Protein AF-A0A7Y5PA36-F1 (afdb_monomer_lite)

Structure (mmCIF, N/CA/C/O backbone):
data_AF-A0A7Y5PA36-F1
#
_entry.id   AF-A0A7Y5PA36-F1
#
loop_
_atom_site.group_PDB
_atom_site.id
_atom_site.type_symbol
_atom_site.label_atom_id
_atom_site.label_alt_id
_atom_site.label_comp_id
_atom_site.label_asym_id
_atom_site.label_entity_id
_atom_site.label_seq_id
_atom_site.pdbx_PDB_ins_code
_atom_site.Cartn_x
_atom_site.Cartn_y
_atom_site.Cartn_z
_atom_site.occupancy
_atom_site.B_iso_or_equiv
_atom_site.auth_seq_id
_atom_site.auth_comp_id
_atom_site.auth_asym_id
_atom_site.auth_atom_id
_atom_site.pdbx_PDB_model_num
ATOM 1 N N . MET A 1 1 ? 0.486 20.661 -4.730 1.00 64.94 1 MET A N 1
ATOM 2 C CA . MET A 1 1 ? 0.580 19.243 -4.346 1.00 64.94 1 MET A CA 1
ATOM 3 C C . MET A 1 1 ? -0.580 18.972 -3.427 1.00 64.94 1 MET A C 1
ATOM 5 O O . MET A 1 1 ? -0.864 19.797 -2.560 1.00 64.94 1 MET A O 1
ATOM 9 N N . THR A 1 2 ? -1.258 17.875 -3.675 1.00 71.81 2 THR A N 1
ATOM 10 C CA . THR A 1 2 ? -2.406 17.419 -2.902 1.00 71.81 2 THR A CA 1
ATOM 11 C C . THR A 1 2 ? -2.158 15.958 -2.605 1.00 71.81 2 THR A C 1
ATOM 13 O O . THR A 1 2 ? -1.814 15.249 -3.534 1.00 71.81 2 THR A O 1
ATOM 16 N N . ASP A 1 3 ? -2.351 15.501 -1.379 1.00 79.25 3 ASP A N 1
ATOM 17 C CA . ASP A 1 3 ? -2.168 14.090 -1.030 1.00 79.25 3 ASP A CA 1
ATOM 18 C C . ASP A 1 3 ? -3.532 13.502 -0.668 1.00 79.25 3 ASP A C 1
ATOM 20 O O . ASP A 1 3 ? -4.301 14.113 0.079 1.00 79.25 3 ASP A O 1
ATOM 24 N N . ARG A 1 4 ? -3.875 12.332 -1.203 1.00 85.31 4 ARG A N 1
ATOM 25 C CA . ARG A 1 4 ? -5.078 11.595 -0.816 1.00 85.31 4 ARG A CA 1
ATOM 26 C C . ARG A 1 4 ? -4.693 10.503 0.168 1.00 85.31 4 ARG A C 1
ATOM 28 O O . ARG A 1 4 ? -3.741 9.764 -0.024 1.00 85.31 4 ARG A O 1
ATOM 35 N N . VAL A 1 5 ? -5.473 10.355 1.228 1.00 89.12 5 VAL A N 1
ATOM 36 C CA . VAL A 1 5 ? -5.304 9.232 2.154 1.00 89.12 5 VAL A CA 1
ATOM 37 C C . VAL A 1 5 ? -6.359 8.196 1.813 1.00 89.12 5 VAL A C 1
ATOM 39 O O . VAL A 1 5 ? -7.543 8.510 1.848 1.00 89.12 5 VAL A O 1
ATOM 42 N N . ARG A 1 6 ? -5.963 6.963 1.504 1.00 92.44 6 ARG A N 1
ATOM 43 C CA . ARG A 1 6 ? -6.883 5.847 1.236 1.00 92.44 6 ARG A CA 1
ATOM 44 C C . ARG A 1 6 ? -6.657 4.750 2.271 1.00 92.44 6 ARG A C 1
ATOM 46 O O . ARG A 1 6 ? -5.520 4.501 2.671 1.00 92.44 6 ARG A O 1
ATOM 53 N N . TRP A 1 7 ? -7.708 4.075 2.732 1.00 95.31 7 TRP A N 1
ATOM 54 C CA . TRP A 1 7 ? -7.537 2.936 3.645 1.00 95.31 7 TRP A CA 1
ATOM 55 C C . TRP A 1 7 ? -8.498 1.780 3.389 1.00 95.31 7 TRP A C 1
ATOM 57 O O . TRP A 1 7 ? -9.544 1.929 2.767 1.00 95.31 7 TRP A O 1
ATOM 67 N N . MET A 1 8 ? -8.145 0.614 3.921 1.00 95.50 8 MET A N 1
ATOM 68 C CA . MET A 1 8 ? -8.980 -0.580 3.967 1.00 95.50 8 MET A CA 1
ATOM 69 C C . MET A 1 8 ? -8.923 -1.203 5.358 1.00 95.50 8 MET A C 1
ATOM 71 O O . MET A 1 8 ? -7.868 -1.239 5.995 1.00 95.50 8 MET A O 1
ATOM 75 N N . LEU A 1 9 ? -10.047 -1.757 5.802 1.00 95.56 9 LEU A N 1
ATOM 76 C CA . LEU A 1 9 ? -10.120 -2.590 6.998 1.00 95.56 9 LEU A CA 1
ATOM 77 C C . LEU A 1 9 ? -10.292 -4.055 6.602 1.00 95.56 9 LEU A C 1
ATOM 79 O O . LEU A 1 9 ? -10.983 -4.368 5.631 1.00 95.56 9 LEU A O 1
ATOM 83 N N . ALA A 1 10 ? -9.697 -4.952 7.387 1.00 95.12 10 ALA A N 1
ATOM 84 C CA . ALA A 1 10 ? -10.011 -6.371 7.287 1.00 95.12 10 ALA A CA 1
ATOM 85 C C . ALA A 1 10 ? -11.511 -6.611 7.525 1.00 95.12 10 ALA A C 1
ATOM 87 O O . ALA A 1 10 ? -12.133 -5.839 8.255 1.00 95.12 10 ALA A O 1
ATOM 88 N N . PRO A 1 11 ? -12.101 -7.699 6.997 1.00 93.69 11 PRO A N 1
ATOM 89 C CA . PRO A 1 11 ? -13.515 -8.011 7.228 1.00 93.69 11 PRO A CA 1
ATOM 90 C C . PRO A 1 11 ? -13.901 -8.122 8.712 1.00 93.69 11 PRO A C 1
ATOM 92 O O . PRO A 1 11 ? -15.032 -7.836 9.089 1.00 93.69 11 PRO A O 1
ATOM 95 N N . ASP A 1 12 ? -12.958 -8.524 9.568 1.00 94.25 12 ASP A N 1
ATOM 96 C CA . ASP A 1 12 ? -13.122 -8.586 11.026 1.00 94.25 12 ASP A CA 1
ATOM 97 C C . ASP A 1 12 ? -12.639 -7.313 11.752 1.00 94.25 12 ASP A C 1
ATOM 99 O O . ASP A 1 12 ? -12.544 -7.296 12.983 1.00 94.25 12 ASP A O 1
ATOM 103 N N . SER A 1 13 ? -12.283 -6.281 10.985 1.00 95.19 13 SER A N 1
ATOM 104 C CA . SER A 1 13 ? -11.660 -5.016 11.380 1.00 95.19 13 SER A CA 1
ATOM 105 C C . SER A 1 13 ? -10.387 -5.155 12.224 1.00 95.19 13 SER A C 1
ATOM 107 O O . SER A 1 13 ? -9.948 -4.187 12.836 1.00 95.19 13 SER A O 1
ATOM 109 N N . SER A 1 14 ? -9.757 -6.329 12.288 1.00 95.38 14 SER A N 1
ATOM 110 C CA . SER A 1 14 ? -8.566 -6.556 13.125 1.00 95.38 14 SER A CA 1
ATOM 111 C C . SER A 1 14 ? -7.265 -6.060 12.490 1.00 95.38 14 SER A C 1
ATOM 113 O O . SER A 1 14 ? -6.214 -6.069 13.133 1.00 95.38 14 SER A O 1
ATOM 115 N N . ALA A 1 15 ? -7.310 -5.645 11.226 1.00 95.56 15 ALA A N 1
ATOM 116 C CA . ALA A 1 15 ? -6.187 -5.065 10.512 1.00 95.56 15 ALA A CA 1
ATOM 117 C C . ALA A 1 15 ? -6.632 -3.863 9.679 1.00 95.56 15 ALA A C 1
ATOM 119 O O . ALA A 1 15 ? -7.792 -3.758 9.277 1.00 95.56 15 ALA A O 1
ATOM 120 N N . LEU A 1 16 ? -5.679 -2.970 9.451 1.00 95.94 16 LEU A N 1
ATOM 121 C CA . LEU A 1 16 ? -5.813 -1.713 8.740 1.00 95.94 16 LEU A CA 1
ATOM 122 C C . LEU A 1 16 ? -4.674 -1.618 7.723 1.00 95.94 16 LEU A C 1
ATOM 124 O O . LEU A 1 16 ? -3.508 -1.789 8.077 1.00 95.94 16 LEU A O 1
ATOM 128 N N . LEU A 1 17 ? -5.020 -1.316 6.478 1.00 96.00 17 LEU A N 1
ATOM 129 C CA . LEU A 1 17 ? -4.090 -0.964 5.413 1.00 96.00 17 LEU A CA 1
ATOM 130 C C . LEU A 1 17 ? -4.334 0.492 5.023 1.00 96.00 17 LEU A C 1
ATOM 132 O O . LEU A 1 17 ? -5.478 0.878 4.817 1.00 96.00 17 LEU A O 1
ATOM 136 N N . VAL A 1 18 ? -3.277 1.287 4.931 1.00 95.38 18 VAL A N 1
ATOM 137 C CA . VAL A 1 18 ? -3.318 2.713 4.606 1.00 95.38 18 VAL A CA 1
ATOM 138 C C . VAL A 1 18 ? -2.354 2.976 3.463 1.00 95.38 18 VAL A C 1
ATOM 140 O O . VAL A 1 18 ? -1.216 2.500 3.493 1.00 95.38 18 VAL A O 1
ATOM 143 N N . MET A 1 19 ? -2.811 3.750 2.488 1.00 92.50 19 MET A N 1
ATOM 144 C CA . MET A 1 19 ? -1.996 4.318 1.431 1.00 92.50 19 MET A CA 1
ATOM 145 C C . MET A 1 19 ? -2.049 5.841 1.498 1.00 92.50 19 MET A C 1
ATOM 147 O O . MET A 1 19 ? -3.125 6.429 1.615 1.00 92.50 19 MET A O 1
ATOM 151 N N . ASP A 1 20 ? -0.868 6.443 1.455 1.00 89.12 20 ASP A N 1
ATOM 152 C CA . ASP A 1 20 ? -0.675 7.875 1.262 1.00 89.12 20 ASP A CA 1
ATOM 153 C C . ASP A 1 20 ? -0.357 8.098 -0.215 1.00 89.12 20 ASP A C 1
ATOM 155 O O . ASP A 1 20 ? 0.636 7.559 -0.712 1.00 89.12 20 ASP A O 1
ATOM 159 N N . ASP A 1 21 ? -1.253 8.795 -0.899 1.00 83.50 21 ASP A N 1
ATOM 160 C CA . ASP A 1 21 ? -1.366 8.872 -2.352 1.00 83.50 21 ASP A CA 1
ATOM 161 C C . ASP A 1 21 ? -1.110 10.306 -2.825 1.00 83.50 21 ASP A C 1
ATOM 163 O O . ASP A 1 21 ? -2.047 11.108 -2.926 1.00 83.50 21 ASP A O 1
ATOM 167 N N . PRO A 1 22 ? 0.168 10.683 -3.009 1.00 78.62 22 PRO A N 1
ATOM 168 C CA . PRO A 1 22 ? 0.534 12.030 -3.404 1.00 78.62 22 PRO A CA 1
ATOM 169 C C . PRO A 1 22 ? 0.119 12.289 -4.850 1.00 78.62 22 PRO A C 1
ATOM 171 O O . PRO A 1 22 ? 0.659 11.699 -5.777 1.00 78.62 22 PRO A O 1
ATOM 174 N N . ALA A 1 23 ? -0.789 13.236 -5.057 1.00 69.19 23 ALA A N 1
ATOM 175 C CA . ALA A 1 23 ? -1.177 13.659 -6.390 1.00 69.19 23 ALA A CA 1
ATOM 176 C C . ALA A 1 23 ? -0.115 14.595 -6.975 1.00 69.19 23 ALA A C 1
ATOM 178 O O . ALA A 1 23 ? 0.232 15.649 -6.409 1.00 69.19 23 ALA A O 1
ATOM 179 N N . ALA A 1 24 ? 0.365 14.220 -8.155 1.00 61.03 24 ALA A N 1
ATOM 180 C CA . ALA A 1 24 ? 1.284 15.028 -8.924 1.00 61.03 24 ALA A CA 1
ATOM 181 C C . ALA A 1 24 ? 0.667 16.333 -9.426 1.00 61.03 24 ALA A C 1
ATOM 183 O O . ALA A 1 24 ? -0.543 16.479 -9.613 1.00 61.03 24 ALA A O 1
ATOM 184 N N . VAL A 1 25 ? 1.548 17.279 -9.739 1.00 61.06 25 VAL A N 1
ATOM 185 C CA . VAL A 1 25 ? 1.207 18.367 -10.654 1.00 61.06 25 VAL A CA 1
ATOM 186 C C . VAL A 1 25 ? 1.046 17.733 -12.042 1.00 61.06 25 VAL A C 1
ATOM 188 O O . VAL A 1 25 ? 1.925 16.996 -12.468 1.00 61.06 25 VAL A O 1
ATOM 191 N N . GLU A 1 26 ? -0.089 17.975 -12.705 1.00 63.25 26 GLU A N 1
ATOM 192 C CA . GLU A 1 26 ? -0.383 17.506 -14.077 1.00 63.25 26 GLU A CA 1
ATOM 193 C C . GLU A 1 26 ? -0.650 15.996 -14.274 1.00 63.25 26 GLU A C 1
ATOM 195 O O . GLU A 1 26 ? -0.616 15.509 -15.401 1.00 63.25 26 GLU A O 1
ATOM 200 N N . ASN A 1 27 ? -1.052 15.276 -13.217 1.00 64.25 27 ASN A N 1
ATOM 201 C CA . ASN A 1 27 ? -1.393 13.839 -13.245 1.00 64.25 27 ASN A CA 1
ATOM 202 C C . ASN A 1 27 ? -0.219 12.887 -13.564 1.00 64.25 27 ASN A C 1
ATOM 204 O O . ASN A 1 27 ? -0.471 11.756 -13.981 1.00 64.25 27 ASN A O 1
ATOM 208 N N . ASP A 1 28 ? 1.037 13.306 -13.372 1.00 80.19 28 ASP A N 1
ATOM 209 C CA . ASP A 1 28 ? 2.184 12.387 -13.414 1.00 80.19 28 ASP A CA 1
ATOM 210 C C . ASP A 1 28 ? 2.002 11.232 -12.411 1.00 80.19 28 ASP A C 1
ATOM 212 O O . ASP A 1 28 ? 1.424 11.409 -11.341 1.00 80.19 28 ASP A O 1
ATOM 216 N N . ALA A 1 29 ? 2.527 10.051 -12.741 1.00 79.25 29 ALA A N 1
ATOM 217 C CA . ALA A 1 29 ? 2.421 8.888 -11.867 1.00 79.25 29 ALA A CA 1
ATOM 218 C C . ALA A 1 29 ? 3.430 8.977 -10.709 1.00 79.25 29 ALA A C 1
ATOM 220 O O . ALA A 1 29 ? 4.644 8.917 -10.950 1.00 79.25 29 ALA A O 1
ATOM 221 N N . ILE A 1 30 ? 2.966 9.064 -9.455 1.00 85.25 30 ILE A N 1
ATOM 222 C CA . ILE A 1 30 ? 3.853 9.158 -8.278 1.00 85.25 30 ILE A CA 1
ATOM 223 C C . ILE A 1 30 ? 3.700 7.940 -7.355 1.00 85.25 30 ILE A C 1
ATOM 225 O O . ILE A 1 30 ? 2.595 7.527 -7.023 1.00 85.25 30 ILE A O 1
ATOM 229 N N . PRO A 1 31 ? 4.813 7.336 -6.895 1.00 85.75 31 PRO A N 1
ATOM 230 C CA . PRO A 1 31 ? 4.737 6.238 -5.945 1.00 85.75 31 PRO A CA 1
ATOM 231 C C . PRO A 1 31 ? 4.176 6.638 -4.576 1.00 85.75 31 PRO A C 1
ATOM 233 O O . PRO A 1 31 ? 4.617 7.612 -3.966 1.00 85.75 31 PRO A O 1
ATOM 236 N N . ASN A 1 32 ? 3.347 5.760 -4.023 1.00 90.50 32 ASN A N 1
ATOM 237 C CA . ASN A 1 32 ? 2.654 5.933 -2.751 1.00 90.50 32 ASN A CA 1
ATOM 238 C C . ASN A 1 32 ? 3.504 5.557 -1.532 1.00 90.50 32 ASN A C 1
ATOM 240 O O . ASN A 1 32 ? 4.490 4.811 -1.622 1.00 90.50 32 ASN A O 1
ATOM 244 N N . GLY A 1 33 ? 3.070 6.026 -0.364 1.00 91.38 33 GLY A N 1
ATOM 245 C CA . GLY A 1 33 ? 3.450 5.485 0.939 1.00 91.38 33 GLY A CA 1
ATOM 246 C C . GLY A 1 33 ? 2.467 4.405 1.392 1.00 91.38 33 GLY A C 1
ATOM 247 O O . GLY A 1 33 ? 1.269 4.502 1.146 1.00 91.38 33 GLY A O 1
ATOM 248 N N . LEU A 1 34 ? 2.956 3.373 2.076 1.00 93.38 34 LEU A N 1
ATOM 249 C CA . LEU A 1 34 ? 2.161 2.233 2.532 1.00 93.38 34 LEU A CA 1
ATOM 250 C C . LEU A 1 34 ? 2.372 1.981 4.026 1.00 93.38 34 LEU A C 1
ATOM 252 O O . LEU A 1 34 ? 3.506 1.926 4.512 1.00 93.38 34 LEU A O 1
ATOM 256 N N . LEU A 1 35 ? 1.277 1.740 4.746 1.00 94.56 35 LEU A N 1
ATOM 257 C CA . LEU A 1 35 ? 1.294 1.278 6.131 1.00 94.56 35 LEU A CA 1
ATOM 258 C C . LEU A 1 35 ? 0.247 0.185 6.345 1.00 94.56 35 LEU A C 1
ATOM 260 O O . LEU A 1 35 ? -0.926 0.361 6.047 1.00 94.56 35 LEU A O 1
ATOM 264 N N . PHE A 1 36 ? 0.663 -0.932 6.928 1.00 94.81 36 PHE A N 1
ATOM 265 C CA . PHE A 1 36 ? -0.213 -1.996 7.404 1.00 94.81 36 PHE A CA 1
ATOM 266 C C . PHE A 1 36 ? -0.075 -2.135 8.921 1.00 94.81 36 PHE A 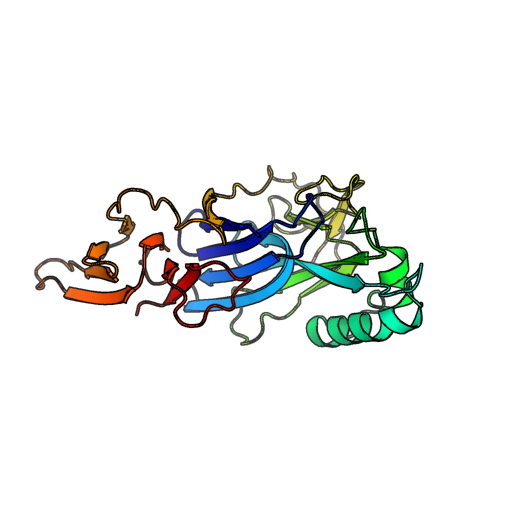C 1
ATOM 268 O O . PHE A 1 36 ? 1.038 -2.137 9.444 1.00 94.81 36 PHE A O 1
ATOM 275 N N . ALA A 1 37 ? -1.187 -2.274 9.635 1.00 94.44 37 ALA A N 1
ATOM 276 C CA . ALA A 1 37 ? -1.208 -2.509 11.073 1.00 94.44 37 ALA A CA 1
ATOM 277 C C . ALA A 1 37 ? -2.234 -3.586 11.429 1.00 94.44 37 ALA A C 1
ATOM 279 O O . ALA A 1 37 ? -3.321 -3.622 10.855 1.00 94.44 37 ALA A O 1
ATOM 280 N N . THR A 1 38 ? -1.920 -4.462 12.386 1.00 93.88 38 THR A N 1
ATOM 281 C CA . THR A 1 38 ? -2.845 -5.524 12.806 1.00 93.88 38 THR A CA 1
ATOM 282 C C . THR A 1 38 ? -2.829 -5.770 14.307 1.00 93.88 38 THR A C 1
ATOM 284 O O . THR A 1 38 ? -1.779 -5.877 14.938 1.00 93.88 38 THR A O 1
ATOM 287 N N . GLU A 1 39 ? -4.020 -5.917 14.882 1.00 93.25 39 GLU A N 1
ATOM 288 C CA . GLU A 1 39 ? -4.235 -6.302 16.278 1.00 93.25 39 GLU A CA 1
ATOM 289 C C . GLU A 1 39 ? -3.877 -7.765 16.532 1.00 93.25 39 GLU A C 1
ATOM 291 O O . GLU A 1 39 ? -3.510 -8.115 17.648 1.00 93.25 39 GLU A O 1
ATOM 296 N N . ARG A 1 40 ? -3.934 -8.619 15.499 1.00 90.94 40 ARG A N 1
ATOM 297 C CA . ARG A 1 40 ? -3.682 -10.065 15.625 1.00 90.94 40 ARG A CA 1
ATOM 298 C C . ARG A 1 40 ? -2.274 -10.359 16.136 1.00 90.94 40 ARG A C 1
ATOM 300 O O . ARG A 1 40 ? -2.075 -11.312 16.880 1.00 90.94 40 ARG A O 1
ATOM 307 N N . THR A 1 41 ? -1.309 -9.540 15.726 1.00 87.75 41 THR A N 1
ATOM 308 C CA . THR A 1 41 ? 0.106 -9.672 16.102 1.00 87.75 41 THR A CA 1
ATOM 309 C C . THR A 1 41 ? 0.663 -8.413 16.769 1.00 87.75 41 THR A C 1
ATOM 311 O O . THR A 1 41 ? 1.801 -8.410 17.230 1.00 87.75 41 THR A O 1
ATOM 314 N N . GLY A 1 42 ? -0.114 -7.324 16.820 1.00 87.88 42 GLY A N 1
ATOM 315 C CA . GLY A 1 42 ? 0.326 -6.023 17.329 1.00 87.88 42 GLY A CA 1
ATOM 316 C C . GLY A 1 42 ? 1.398 -5.349 16.467 1.00 87.88 42 GLY A C 1
ATOM 317 O O . GLY A 1 42 ? 2.104 -4.462 16.958 1.00 87.88 42 GLY A O 1
ATOM 318 N N . ARG A 1 43 ? 1.560 -5.781 15.212 1.00 85.44 43 ARG A N 1
ATOM 319 C CA . ARG A 1 43 ? 2.623 -5.328 14.311 1.00 85.44 43 ARG A CA 1
ATOM 320 C C . ARG A 1 43 ? 2.195 -4.154 13.442 1.00 85.44 43 ARG A C 1
ATOM 322 O O . ARG A 1 43 ? 1.022 -3.997 13.110 1.00 85.44 43 ARG A O 1
ATOM 329 N N . VAL A 1 44 ? 3.203 -3.387 13.034 1.00 89.88 44 VAL A N 1
ATOM 330 C CA . VAL A 1 44 ? 3.115 -2.353 12.004 1.00 89.88 44 VAL A CA 1
ATOM 331 C C . VAL A 1 44 ? 4.175 -2.651 10.948 1.00 89.88 44 VAL A C 1
ATOM 333 O O . VAL A 1 44 ? 5.329 -2.917 11.282 1.00 89.88 44 VAL A O 1
ATOM 336 N N . PHE A 1 45 ? 3.778 -2.608 9.686 1.00 90.25 45 PHE A N 1
ATOM 337 C CA . PHE A 1 45 ? 4.634 -2.740 8.517 1.00 90.25 45 PHE A CA 1
ATOM 338 C C . PHE A 1 45 ? 4.509 -1.468 7.684 1.00 90.25 45 PHE A C 1
ATOM 340 O O . PHE A 1 45 ? 3.408 -0.953 7.503 1.00 90.25 45 PHE A O 1
ATOM 347 N N . ARG A 1 46 ? 5.634 -0.930 7.213 1.00 91.31 46 ARG A N 1
ATOM 348 C CA . ARG A 1 46 ? 5.673 0.310 6.435 1.00 91.31 46 ARG A CA 1
ATOM 349 C C . ARG A 1 46 ? 6.591 0.146 5.247 1.00 91.31 46 ARG A C 1
ATOM 351 O O . ARG A 1 46 ? 7.634 -0.496 5.363 1.00 91.31 46 ARG A O 1
ATOM 358 N N . MET A 1 47 ? 6.219 0.768 4.140 1.00 89.75 47 MET A N 1
ATOM 359 C CA . MET A 1 47 ? 7.052 0.814 2.954 1.00 89.75 47 MET A CA 1
ATOM 360 C C . MET A 1 47 ? 6.726 2.042 2.122 1.00 89.75 47 MET A C 1
ATOM 362 O O . MET A 1 47 ? 5.566 2.347 1.883 1.00 89.75 47 MET A O 1
ATOM 366 N N . ASP A 1 48 ? 7.766 2.716 1.659 1.00 90.38 48 ASP A N 1
ATOM 367 C CA . ASP A 1 48 ? 7.623 3.849 0.754 1.00 90.38 48 ASP A CA 1
ATOM 368 C C . ASP A 1 48 ? 7.795 3.403 -0.695 1.00 90.38 48 ASP A C 1
ATOM 370 O O . ASP A 1 48 ? 8.349 2.335 -0.968 1.00 90.38 48 ASP A O 1
ATOM 374 N N . SER A 1 49 ? 7.388 4.278 -1.612 1.00 92.06 49 SER A N 1
ATOM 375 C CA . SER A 1 49 ? 7.433 4.105 -3.063 1.00 92.06 49 SER A CA 1
ATOM 376 C C . SER A 1 49 ? 6.776 2.804 -3.538 1.00 92.06 49 SER A C 1
ATOM 378 O O . SER A 1 49 ? 7.417 1.851 -3.985 1.00 92.06 49 SER A O 1
ATOM 380 N N . VAL A 1 50 ? 5.455 2.785 -3.425 1.00 93.69 50 VAL A N 1
ATOM 381 C CA . VAL A 1 50 ? 4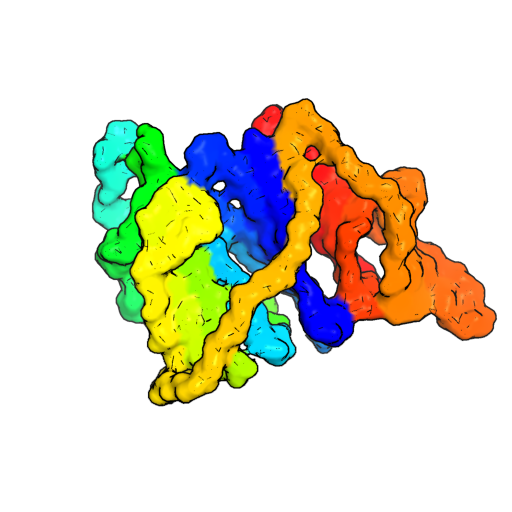.580 1.675 -3.789 1.00 93.69 50 VAL A CA 1
ATOM 382 C C . VAL A 1 50 ? 3.635 2.126 -4.900 1.00 93.69 50 VAL A C 1
ATOM 384 O O . VAL A 1 50 ? 2.925 3.105 -4.731 1.00 93.69 50 VAL A O 1
ATOM 387 N N . TRP A 1 51 ? 3.592 1.414 -6.023 1.00 93.00 51 TRP A N 1
ATOM 388 C CA . TRP A 1 51 ? 2.582 1.656 -7.059 1.00 93.00 51 TRP A CA 1
ATOM 389 C C . TRP A 1 51 ? 1.224 1.082 -6.661 1.00 93.00 51 TRP A C 1
ATOM 391 O O . TRP A 1 51 ? 0.195 1.721 -6.835 1.00 93.00 51 TRP A O 1
ATOM 401 N N . SER A 1 52 ? 1.218 -0.112 -6.067 1.00 93.19 52 SER A N 1
ATOM 402 C CA . SER A 1 52 ? -0.009 -0.816 -5.701 1.00 93.19 52 SER A CA 1
ATOM 403 C C . SER A 1 52 ? 0.204 -1.717 -4.490 1.00 93.19 52 SER A C 1
ATOM 405 O O . SER A 1 52 ? 1.301 -2.236 -4.277 1.00 93.19 52 SER A O 1
ATOM 407 N N . ALA A 1 53 ? -0.844 -1.928 -3.698 1.00 94.38 53 ALA A N 1
ATOM 408 C CA . ALA A 1 53 ? -0.836 -2.882 -2.601 1.00 94.38 53 ALA A CA 1
ATOM 409 C C . ALA A 1 53 ? -2.182 -3.601 -2.485 1.00 94.38 53 ALA A C 1
ATOM 411 O O . ALA A 1 53 ? -3.239 -2.989 -2.636 1.00 94.38 53 ALA A O 1
ATOM 412 N N . ALA A 1 54 ? -2.145 -4.895 -2.169 1.00 94.69 54 ALA A N 1
ATOM 413 C CA . ALA A 1 54 ? -3.346 -5.695 -1.953 1.00 94.69 54 ALA A CA 1
ATOM 414 C C . ALA A 1 54 ? -3.135 -6.730 -0.836 1.00 94.69 54 ALA A C 1
ATOM 416 O O . ALA A 1 54 ? -2.195 -7.534 -0.912 1.00 94.69 54 ALA A O 1
ATOM 417 N N . PRO A 1 55 ? -3.991 -6.757 0.204 1.00 94.69 55 PRO A N 1
ATOM 418 C CA . PRO A 1 55 ? -3.945 -7.807 1.208 1.00 94.69 55 PRO A CA 1
ATOM 419 C C . PRO A 1 55 ? -4.474 -9.115 0.615 1.00 94.69 55 PRO A C 1
ATOM 421 O O . PRO A 1 55 ? -5.412 -9.128 -0.182 1.00 94.69 55 PRO A O 1
ATOM 424 N N . SER A 1 56 ? -3.870 -10.225 1.022 1.00 93.88 56 SER A N 1
ATOM 425 C CA . SER A 1 56 ? -4.414 -11.564 0.765 1.00 93.88 56 SER A CA 1
ATOM 426 C C . SER A 1 56 ? -5.778 -11.741 1.452 1.00 93.88 56 SER A C 1
ATOM 428 O O . SER A 1 56 ? -6.068 -11.020 2.411 1.00 93.88 56 SER A O 1
ATOM 430 N N . PRO A 1 57 ? -6.626 -12.693 1.015 1.00 92.69 57 PRO A N 1
ATOM 431 C CA . PRO A 1 57 ? -7.971 -12.873 1.574 1.00 92.69 57 PRO A CA 1
ATOM 432 C C . PRO A 1 57 ? -8.009 -13.085 3.096 1.00 92.69 57 PRO A C 1
ATOM 434 O O . PRO A 1 57 ? -8.931 -12.627 3.767 1.00 92.69 57 PRO A O 1
ATOM 437 N N . ASP A 1 58 ? -6.986 -13.732 3.660 1.00 92.38 58 ASP A N 1
ATOM 438 C CA . ASP A 1 58 ? -6.839 -13.952 5.104 1.00 92.38 58 ASP A CA 1
ATOM 439 C C . ASP A 1 58 ? -6.158 -12.780 5.842 1.00 92.38 58 ASP A C 1
ATOM 441 O O . ASP A 1 58 ? -6.051 -12.790 7.073 1.00 92.38 58 ASP A O 1
ATOM 445 N N . TRP A 1 59 ? -5.725 -11.749 5.109 1.00 93.56 59 TRP A N 1
ATOM 446 C CA . TRP A 1 59 ? -4.999 -10.578 5.604 1.00 93.56 59 TRP A CA 1
ATOM 447 C C . TRP A 1 59 ? -3.677 -10.919 6.303 1.00 93.56 59 TRP A C 1
ATOM 449 O O . TRP A 1 59 ? -3.215 -10.172 7.168 1.00 93.56 59 TRP A O 1
ATOM 459 N N . ARG A 1 60 ? -3.062 -12.057 5.958 1.00 91.62 60 ARG A N 1
ATOM 460 C CA . ARG A 1 60 ? -1.779 -12.482 6.540 1.00 91.62 60 ARG A CA 1
ATOM 461 C C . ARG A 1 60 ? -0.579 -12.100 5.694 1.00 91.62 60 ARG A C 1
ATOM 463 O O . ARG A 1 60 ? 0.504 -11.895 6.225 1.00 91.62 60 ARG A O 1
ATOM 470 N N . ARG A 1 61 ? -0.784 -11.974 4.389 1.00 93.19 61 ARG A N 1
ATOM 471 C CA . ARG A 1 61 ? 0.222 -11.536 3.420 1.00 93.19 61 ARG A CA 1
ATOM 472 C C . ARG A 1 61 ? -0.227 -10.272 2.712 1.00 93.19 61 ARG A C 1
ATOM 474 O O . ARG A 1 61 ? -1.427 -10.074 2.498 1.00 93.19 61 ARG A O 1
ATOM 481 N N . LEU A 1 62 ? 0.738 -9.460 2.308 1.00 94.19 62 LEU A N 1
ATOM 482 C CA . LEU A 1 62 ? 0.523 -8.264 1.509 1.00 94.19 62 LEU A CA 1
ATOM 483 C C . LEU A 1 62 ? 1.277 -8.412 0.189 1.00 94.19 62 LEU A C 1
ATOM 485 O O . LEU A 1 62 ? 2.472 -8.686 0.199 1.00 94.19 62 LEU A O 1
ATOM 489 N N . ALA A 1 63 ? 0.578 -8.247 -0.931 1.00 94.94 63 ALA A N 1
ATOM 490 C CA . ALA A 1 63 ? 1.213 -8.080 -2.230 1.00 94.94 63 ALA A CA 1
ATOM 491 C C . ALA A 1 63 ? 1.502 -6.597 -2.436 1.00 94.94 63 ALA A C 1
ATOM 493 O O . ALA A 1 63 ? 0.633 -5.767 -2.167 1.00 94.94 63 ALA A O 1
ATOM 494 N N . ILE A 1 64 ? 2.704 -6.273 -2.899 1.00 95.06 64 ILE A N 1
ATOM 495 C CA . ILE A 1 64 ? 3.168 -4.907 -3.124 1.00 95.06 64 ILE A CA 1
ATOM 496 C C . ILE A 1 64 ? 3.784 -4.805 -4.515 1.00 95.06 64 ILE A C 1
ATOM 498 O O . ILE A 1 64 ? 4.693 -5.554 -4.845 1.00 95.06 64 ILE A O 1
ATOM 502 N N . GLY A 1 65 ? 3.359 -3.815 -5.287 1.00 95.50 65 GLY A N 1
ATOM 503 C CA . GLY A 1 65 ? 4.082 -3.296 -6.440 1.00 95.50 65 GLY A CA 1
ATOM 504 C C . GLY A 1 65 ? 5.126 -2.271 -6.014 1.00 95.50 65 GLY A C 1
ATOM 505 O O . GLY A 1 65 ? 4.804 -1.098 -5.835 1.00 95.50 65 GLY A O 1
ATOM 506 N N . ARG A 1 66 ? 6.376 -2.684 -5.795 1.00 94.75 66 ARG A N 1
ATOM 507 C CA . ARG A 1 66 ? 7.459 -1.790 -5.369 1.00 94.75 66 ARG A CA 1
ATOM 508 C C . ARG A 1 66 ? 7.905 -0.911 -6.530 1.00 94.75 66 ARG A C 1
ATOM 510 O O . ARG A 1 66 ? 8.357 -1.418 -7.552 1.00 94.75 66 ARG A O 1
ATOM 517 N N . ALA A 1 67 ? 7.833 0.399 -6.338 1.00 93.94 67 ALA A N 1
ATOM 518 C CA . ALA A 1 67 ? 8.219 1.374 -7.340 1.00 93.94 67 ALA A CA 1
ATOM 519 C C . ALA A 1 67 ? 9.723 1.652 -7.366 1.00 93.94 67 ALA A C 1
ATOM 521 O O . ALA A 1 67 ? 10.386 1.752 -6.329 1.00 93.94 67 ALA A O 1
ATOM 522 N N . VAL A 1 68 ? 10.223 1.881 -8.573 1.00 94.25 68 VAL A N 1
ATOM 523 C CA . VAL A 1 68 ? 11.492 2.541 -8.875 1.00 94.25 68 VAL A CA 1
ATOM 524 C C . VAL A 1 68 ? 11.165 3.725 -9.769 1.00 94.25 68 VAL A C 1
ATOM 526 O O . VAL A 1 68 ? 10.414 3.552 -10.718 1.00 94.25 68 VAL A O 1
ATOM 529 N N . VAL A 1 69 ? 11.721 4.901 -9.484 1.00 93.94 69 VAL A N 1
ATOM 530 C CA . VAL A 1 69 ? 11.581 6.091 -10.335 1.00 93.94 69 VAL A CA 1
ATOM 531 C C . VAL A 1 69 ? 12.954 6.711 -10.540 1.00 93.94 69 VAL A C 1
ATOM 533 O O . VAL A 1 69 ? 13.710 6.889 -9.581 1.00 93.94 69 VAL A O 1
ATOM 536 N N . LEU A 1 70 ? 13.282 7.027 -11.788 1.00 94.25 70 LEU A N 1
ATOM 537 C CA . LEU A 1 70 ? 14.525 7.667 -12.193 1.00 94.25 70 LEU A CA 1
ATOM 538 C C . LEU A 1 70 ? 14.212 8.887 -13.061 1.00 94.25 70 LEU A C 1
ATOM 540 O O . LEU A 1 70 ? 13.363 8.825 -13.941 1.00 94.25 70 LEU A O 1
ATOM 544 N N . SER A 1 71 ? 14.934 9.987 -12.844 1.00 91.38 71 SER A N 1
ATOM 545 C CA . SER A 1 71 ? 14.873 11.185 -13.693 1.00 91.38 71 SER A CA 1
ATOM 546 C C . SER A 1 71 ? 16.135 11.296 -14.541 1.00 91.38 71 SER A C 1
ATOM 548 O O . SER A 1 71 ? 17.237 11.157 -14.006 1.00 91.38 71 SER A O 1
ATOM 550 N N . GLY A 1 72 ? 15.987 11.590 -15.831 1.00 85.62 72 GLY A N 1
ATOM 551 C CA . GLY A 1 72 ? 17.064 11.878 -16.781 1.00 85.62 72 GLY A CA 1
ATOM 552 C C . GLY A 1 72 ? 17.798 13.198 -16.519 1.00 85.62 72 GLY A C 1
ATOM 553 O O . GLY A 1 72 ? 18.887 13.398 -17.054 1.00 85.62 72 GLY A O 1
ATOM 554 N N . GLY A 1 73 ? 17.269 14.070 -15.653 1.00 86.19 73 GLY A N 1
ATOM 555 C CA . GLY A 1 73 ? 17.829 15.404 -15.424 1.00 86.19 73 GLY A CA 1
ATOM 556 C C . GLY A 1 73 ? 17.773 16.245 -16.701 1.00 86.19 73 GLY A C 1
ATOM 557 O O . GLY A 1 73 ? 16.714 16.374 -17.303 1.00 86.19 73 GLY A O 1
ATOM 558 N N . GLU A 1 74 ? 18.918 16.777 -17.130 1.00 82.44 74 GLU A N 1
ATOM 559 C CA . GLU A 1 74 ? 19.055 17.532 -18.390 1.00 82.44 74 GLU A CA 1
ATOM 560 C C . GLU A 1 74 ? 19.160 16.626 -19.634 1.00 82.44 74 GLU A C 1
ATOM 562 O O . GLU A 1 74 ? 19.165 17.108 -20.765 1.00 82.44 74 GLU A O 1
ATOM 567 N N . SER A 1 75 ? 19.271 15.305 -19.448 1.00 84.06 75 SER A N 1
ATOM 568 C CA . SER A 1 75 ? 19.415 14.351 -20.552 1.00 84.06 75 SER A CA 1
ATOM 569 C C . SER A 1 75 ? 18.066 13.933 -21.133 1.00 84.06 75 SER A C 1
ATOM 571 O O . SER A 1 75 ? 17.094 13.729 -20.411 1.00 84.06 75 SER A O 1
ATOM 573 N N . GLN A 1 76 ? 18.042 13.682 -22.445 1.00 85.81 76 GLN A N 1
ATOM 574 C CA . GLN A 1 76 ? 16.858 13.177 -23.155 1.00 85.81 76 GLN A CA 1
ATOM 575 C C . GLN A 1 76 ? 16.605 11.669 -22.955 1.00 85.81 76 GLN A C 1
ATOM 577 O O . GLN A 1 76 ? 15.678 11.109 -23.531 1.00 85.81 76 GLN A O 1
ATOM 582 N N . SER A 1 77 ? 17.432 10.990 -22.157 1.00 87.88 77 SER A N 1
ATOM 583 C CA . SER A 1 77 ? 17.296 9.562 -21.858 1.00 87.88 77 SER A CA 1
ATOM 584 C C . SER A 1 77 ? 17.912 9.228 -20.502 1.00 87.88 77 SER A C 1
ATOM 586 O O . SER A 1 77 ? 18.755 9.975 -19.995 1.00 87.88 77 SER A O 1
ATOM 588 N N . ILE A 1 78 ? 17.529 8.086 -19.934 1.00 92.50 78 ILE A N 1
ATOM 589 C CA . ILE A 1 78 ? 18.141 7.552 -18.718 1.00 92.50 78 ILE A CA 1
ATOM 590 C C . ILE A 1 78 ? 19.247 6.570 -19.103 1.00 92.50 78 ILE A C 1
ATOM 592 O O . ILE A 1 78 ? 18.988 5.527 -19.700 1.00 92.50 78 ILE A O 1
ATOM 596 N N . ALA A 1 79 ? 20.489 6.898 -18.738 1.00 92.94 79 ALA A N 1
ATOM 597 C CA . ALA A 1 79 ? 21.642 6.036 -18.989 1.00 92.94 79 ALA A CA 1
ATOM 598 C C . ALA A 1 79 ? 21.473 4.658 -18.319 1.00 92.94 79 ALA A C 1
ATOM 600 O O . ALA A 1 79 ? 21.011 4.565 -17.175 1.00 92.94 79 ALA A O 1
ATOM 601 N N . ALA A 1 80 ? 21.858 3.589 -19.022 1.00 92.94 80 ALA A N 1
ATOM 602 C CA . ALA A 1 80 ? 21.619 2.207 -18.603 1.00 92.94 80 ALA A CA 1
ATOM 603 C C . ALA A 1 80 ? 22.236 1.890 -17.228 1.00 92.94 80 ALA A C 1
ATOM 605 O O . ALA A 1 80 ? 21.654 1.169 -16.419 1.00 92.94 80 ALA A O 1
ATOM 606 N N . GLU A 1 81 ? 23.378 2.495 -16.915 1.00 94.69 81 GLU A N 1
ATOM 607 C CA . GLU A 1 81 ? 24.117 2.313 -15.667 1.00 94.69 81 GLU A CA 1
ATOM 608 C C . GLU A 1 81 ? 23.322 2.805 -14.450 1.00 94.69 81 GLU A C 1
ATOM 610 O O . GLU A 1 81 ? 23.480 2.278 -13.346 1.00 94.69 81 GLU A O 1
ATOM 615 N N . ARG A 1 82 ? 22.411 3.772 -14.635 1.00 95.69 82 ARG A N 1
ATOM 616 C CA . ARG A 1 82 ? 21.589 4.316 -13.541 1.00 95.69 82 ARG A CA 1
ATOM 617 C C . ARG A 1 82 ? 20.597 3.300 -12.982 1.00 95.69 82 ARG A C 1
ATOM 619 O O . ARG A 1 82 ? 20.170 3.450 -11.839 1.00 95.69 82 ARG A O 1
ATOM 626 N N . TRP A 1 83 ? 20.292 2.242 -13.731 1.00 95.88 83 TRP A N 1
ATOM 627 C CA . TRP A 1 83 ? 19.431 1.142 -13.291 1.00 95.88 83 TRP A CA 1
ATOM 628 C C . TRP A 1 83 ? 20.126 0.157 -12.339 1.00 95.88 83 TRP A C 1
ATOM 630 O O . TRP A 1 83 ? 19.448 -0.611 -11.653 1.00 95.88 83 TRP A O 1
ATOM 640 N N . GLN A 1 84 ? 21.459 0.205 -12.224 1.00 96.44 84 GLN A N 1
ATOM 641 C CA . GLN A 1 84 ? 22.215 -0.685 -11.335 1.00 96.44 84 GLN A CA 1
ATOM 642 C C . GLN A 1 84 ? 21.899 -0.438 -9.857 1.00 96.44 84 GLN A C 1
ATOM 644 O O . GLN A 1 84 ? 21.698 -1.387 -9.098 1.00 96.44 84 GLN A O 1
ATOM 649 N N . ALA A 1 85 ? 21.805 0.829 -9.442 1.00 95.31 85 ALA A N 1
ATOM 650 C CA . ALA A 1 85 ? 21.541 1.172 -8.046 1.00 95.31 85 ALA A CA 1
ATOM 651 C C . ALA A 1 85 ? 20.131 0.740 -7.579 1.00 95.31 85 ALA A C 1
ATOM 653 O O . ALA A 1 85 ? 20.036 0.091 -6.533 1.00 95.31 85 ALA A O 1
ATOM 654 N N . PRO A 1 86 ? 19.040 0.998 -8.331 1.00 94.12 86 PRO A N 1
ATOM 655 C CA . PRO A 1 86 ? 17.729 0.440 -8.007 1.00 94.12 86 PRO A CA 1
ATOM 656 C C . PRO A 1 86 ? 17.697 -1.090 -7.975 1.00 94.12 86 PRO A C 1
ATOM 658 O O . PRO A 1 86 ? 17.138 -1.656 -7.036 1.00 94.12 86 PRO A O 1
ATOM 661 N N . ALA A 1 87 ? 18.335 -1.764 -8.940 1.00 93.88 87 ALA A N 1
ATOM 662 C CA . ALA A 1 87 ? 18.415 -3.225 -8.965 1.00 93.88 87 ALA A CA 1
ATOM 663 C C . ALA A 1 87 ? 19.106 -3.783 -7.711 1.00 93.88 87 ALA A C 1
ATOM 665 O O . ALA A 1 87 ? 18.585 -4.684 -7.054 1.00 93.88 87 ALA A O 1
ATOM 666 N N . ALA A 1 88 ? 20.247 -3.204 -7.324 1.00 93.12 88 ALA A N 1
ATOM 667 C CA . ALA A 1 88 ? 20.953 -3.577 -6.102 1.00 93.12 88 ALA A CA 1
ATOM 668 C C . ALA A 1 88 ? 20.094 -3.343 -4.847 1.00 93.12 88 ALA A C 1
ATOM 670 O O . ALA A 1 88 ? 20.019 -4.215 -3.981 1.00 93.12 88 ALA A O 1
ATOM 671 N N . ARG A 1 89 ? 19.390 -2.204 -4.767 1.00 91.25 89 ARG A N 1
ATOM 672 C CA . ARG A 1 89 ? 18.479 -1.899 -3.653 1.00 91.25 89 ARG A CA 1
ATOM 673 C C . ARG A 1 89 ? 17.349 -2.918 -3.538 1.00 91.25 89 ARG A C 1
ATOM 675 O O . ARG A 1 89 ? 17.051 -3.358 -2.432 1.00 91.25 89 ARG A O 1
ATOM 682 N N . LEU A 1 90 ? 16.737 -3.300 -4.655 1.00 90.50 90 LEU A N 1
ATOM 683 C CA . LEU A 1 90 ? 15.662 -4.290 -4.670 1.00 90.50 90 LEU A CA 1
ATOM 684 C C . LEU A 1 90 ? 16.160 -5.672 -4.241 1.00 90.50 90 LEU A C 1
ATOM 686 O O . LEU A 1 90 ? 15.503 -6.313 -3.428 1.00 90.50 90 LEU A O 1
ATOM 690 N N . ARG A 1 91 ? 17.352 -6.094 -4.678 1.00 90.06 91 ARG A N 1
ATOM 691 C CA . ARG A 1 91 ? 17.960 -7.359 -4.225 1.00 90.06 91 ARG A CA 1
ATOM 692 C C . ARG A 1 91 ? 18.254 -7.388 -2.724 1.00 90.06 91 ARG A C 1
ATOM 694 O O . ARG A 1 91 ? 18.121 -8.432 -2.099 1.00 90.06 91 ARG A O 1
ATOM 701 N N . MET A 1 92 ? 18.610 -6.254 -2.116 1.00 87.50 92 MET A N 1
ATOM 702 C CA . MET A 1 92 ? 18.775 -6.184 -0.655 1.00 87.50 92 MET A CA 1
ATOM 703 C C . MET A 1 92 ? 17.454 -6.377 0.106 1.00 87.50 92 MET A C 1
ATOM 705 O O . MET A 1 92 ? 17.470 -6.855 1.235 1.00 87.50 92 MET A O 1
ATOM 709 N N . ILE A 1 93 ? 16.322 -5.994 -0.492 1.00 83.69 93 ILE A N 1
ATOM 710 C CA . ILE A 1 93 ? 14.988 -6.120 0.118 1.00 83.69 93 ILE A CA 1
ATOM 711 C C . ILE A 1 93 ? 14.409 -7.518 -0.118 1.00 83.69 93 ILE A C 1
ATOM 713 O O . ILE A 1 93 ? 13.810 -8.118 0.772 1.00 83.69 93 ILE A O 1
ATOM 717 N N . ALA A 1 94 ? 14.552 -8.007 -1.344 1.00 83.06 94 ALA A N 1
ATOM 718 C CA . ALA A 1 94 ? 13.810 -9.147 -1.853 1.00 83.06 94 ALA A CA 1
ATOM 719 C C . ALA A 1 94 ? 14.655 -10.428 -1.954 1.00 83.06 94 ALA A C 1
ATOM 721 O O . ALA A 1 94 ? 14.120 -11.494 -2.228 1.00 83.06 94 ALA A O 1
ATOM 722 N N . GLY A 1 95 ? 15.963 -10.330 -1.710 1.00 82.56 95 GLY A N 1
ATOM 723 C CA . GLY A 1 95 ? 16.909 -11.425 -1.879 1.00 82.56 95 GLY A CA 1
ATOM 724 C C . GLY A 1 95 ? 17.554 -11.458 -3.266 1.00 82.56 95 GLY A C 1
ATOM 725 O O . GLY A 1 95 ? 17.325 -10.608 -4.134 1.00 82.56 95 GLY A O 1
ATOM 726 N N . ALA A 1 96 ? 18.426 -12.448 -3.459 1.00 77.88 96 ALA A N 1
ATOM 727 C CA . ALA A 1 96 ? 19.161 -12.649 -4.701 1.00 77.88 96 ALA A CA 1
ATOM 728 C C . ALA A 1 96 ? 18.259 -13.272 -5.777 1.00 77.88 96 ALA A C 1
ATOM 730 O O . ALA A 1 96 ? 18.322 -14.466 -6.045 1.00 77.88 96 ALA A O 1
ATOM 731 N N . GLU A 1 97 ? 17.433 -12.439 -6.403 1.00 82.50 97 GLU A N 1
ATOM 732 C CA . GLU A 1 97 ? 16.537 -12.849 -7.482 1.00 82.50 97 GLU A CA 1
ATOM 733 C C . GLU A 1 97 ? 17.145 -12.543 -8.861 1.00 82.50 97 GLU A C 1
ATOM 735 O O . GLU A 1 97 ? 17.493 -11.382 -9.132 1.00 82.50 97 GLU A O 1
ATOM 740 N N . PRO A 1 98 ? 17.260 -13.537 -9.767 1.00 77.31 98 PRO A N 1
ATOM 741 C CA . PRO A 1 98 ? 17.833 -13.338 -11.100 1.00 77.31 98 PRO A CA 1
ATOM 742 C C . PRO A 1 98 ? 17.093 -12.277 -11.919 1.00 77.31 98 PRO A C 1
ATOM 744 O O . PRO A 1 98 ? 17.718 -11.514 -12.654 1.00 77.31 98 PRO A O 1
ATOM 747 N N . ALA A 1 99 ? 15.770 -12.192 -11.747 1.00 81.06 99 ALA A N 1
ATOM 748 C CA . ALA A 1 99 ? 14.917 -11.240 -12.452 1.00 81.06 99 ALA A CA 1
ATOM 749 C C . ALA A 1 99 ? 15.183 -9.776 -12.057 1.00 81.06 99 ALA A C 1
ATOM 751 O O . ALA A 1 99 ? 14.883 -8.869 -12.829 1.00 81.06 99 ALA A O 1
ATOM 752 N N . LEU A 1 100 ? 15.784 -9.517 -10.888 1.00 88.00 100 LEU A N 1
ATOM 753 C CA . LEU A 1 100 ? 16.087 -8.165 -10.405 1.00 88.00 100 LEU A CA 1
ATOM 754 C C . LEU A 1 100 ? 17.394 -7.613 -10.986 1.00 88.00 100 LEU A C 1
ATOM 756 O O . LEU A 1 100 ? 18.253 -7.127 -10.254 1.00 88.00 100 LEU A O 1
ATOM 760 N N . ALA A 1 101 ? 17.576 -7.713 -12.300 1.00 93.19 101 ALA A N 1
ATOM 761 C CA . ALA A 1 101 ? 18.708 -7.129 -13.012 1.00 93.19 101 ALA A CA 1
ATOM 762 C C . ALA A 1 101 ? 18.383 -5.730 -13.549 1.00 93.19 101 ALA A C 1
ATOM 764 O O . ALA A 1 101 ? 17.245 -5.443 -13.910 1.00 93.19 101 ALA A O 1
ATOM 765 N N . ALA A 1 102 ? 19.401 -4.870 -13.646 1.00 94.69 102 ALA A N 1
ATOM 766 C CA . ALA A 1 102 ? 19.263 -3.521 -14.200 1.00 94.69 102 ALA A CA 1
ATOM 767 C C . ALA A 1 102 ? 18.656 -3.536 -15.613 1.00 94.69 102 ALA A C 1
ATOM 769 O O . ALA A 1 102 ? 17.726 -2.786 -15.892 1.00 94.69 102 ALA A O 1
ATOM 770 N N . GLU A 1 103 ? 19.132 -4.452 -16.463 1.00 96.00 103 GLU A N 1
ATOM 771 C CA . GLU A 1 103 ? 18.611 -4.672 -17.817 1.00 96.00 103 GLU A CA 1
ATOM 772 C C . GLU A 1 103 ? 17.118 -5.031 -17.796 1.00 96.00 103 GLU A C 1
ATOM 774 O O . GLU A 1 103 ? 16.326 -4.473 -18.551 1.00 96.00 103 GLU A O 1
ATOM 779 N N . SER A 1 104 ? 16.720 -5.921 -16.884 1.00 94.62 104 SER A N 1
ATOM 780 C CA . SER A 1 104 ? 15.334 -6.358 -16.729 1.00 94.62 104 SER A CA 1
ATOM 781 C C . SER A 1 104 ? 14.427 -5.232 -16.241 1.00 94.62 104 SER A C 1
ATOM 783 O O . SER A 1 104 ? 13.344 -5.060 -16.793 1.00 94.62 104 SER A O 1
ATOM 785 N N . LEU A 1 105 ? 14.868 -4.438 -15.259 1.00 94.69 105 LEU A N 1
ATOM 786 C CA . LEU A 1 105 ? 14.113 -3.275 -14.782 1.00 94.69 105 LEU A CA 1
ATOM 787 C C . LEU A 1 105 ? 13.921 -2.244 -15.894 1.00 94.69 105 LEU A C 1
ATOM 789 O O . LEU A 1 105 ? 12.803 -1.791 -16.112 1.00 94.69 105 LEU A O 1
ATOM 793 N N . ARG A 1 106 ? 14.989 -1.936 -16.635 1.00 95.62 106 ARG A N 1
ATOM 794 C CA . ARG A 1 106 ? 14.952 -1.016 -17.775 1.00 95.62 106 ARG A CA 1
ATOM 795 C C . ARG A 1 106 ? 14.000 -1.504 -18.867 1.00 95.62 106 ARG A C 1
ATOM 797 O O . ARG A 1 106 ? 13.229 -0.718 -19.403 1.00 95.62 106 ARG A O 1
ATOM 804 N N . ALA A 1 107 ? 14.014 -2.799 -19.179 1.00 95.00 107 ALA A N 1
ATOM 805 C CA . ALA A 1 107 ? 13.133 -3.382 -20.191 1.00 95.00 107 ALA A CA 1
ATOM 806 C C . ALA A 1 107 ? 11.637 -3.306 -19.823 1.00 95.00 107 ALA A C 1
ATOM 808 O O . ALA A 1 107 ? 10.794 -3.304 -20.718 1.00 95.00 107 ALA A O 1
ATOM 809 N N . HIS A 1 108 ? 11.313 -3.221 -18.528 1.00 94.44 108 HIS A N 1
ATOM 810 C CA . HIS A 1 108 ? 9.941 -3.086 -18.016 1.00 94.44 108 HIS A CA 1
ATOM 811 C C . HIS A 1 108 ? 9.622 -1.659 -17.552 1.00 94.44 108 HIS A C 1
ATOM 813 O O . HIS A 1 108 ? 8.567 -1.419 -16.961 1.00 94.44 108 HIS A O 1
ATOM 819 N N . ALA A 1 109 ? 10.521 -0.708 -17.809 1.00 94.69 109 ALA A N 1
ATOM 820 C CA . ALA A 1 109 ? 10.307 0.678 -17.454 1.00 94.69 109 ALA A CA 1
ATOM 821 C C . ALA A 1 109 ? 9.229 1.325 -18.339 1.00 94.69 109 ALA A C 1
ATOM 823 O O . ALA A 1 109 ? 8.931 0.882 -19.457 1.00 94.69 109 ALA A O 1
ATOM 824 N N . PHE A 1 110 ? 8.627 2.387 -17.823 1.00 93.38 110 PHE A N 1
ATOM 825 C CA . PHE A 1 110 ? 7.595 3.167 -18.489 1.00 93.38 110 PHE A CA 1
ATOM 826 C C . PHE A 1 110 ? 7.733 4.648 -18.131 1.00 93.38 110 PHE A C 1
ATOM 828 O O . PHE A 1 110 ? 8.203 4.965 -17.039 1.00 93.38 110 PHE A O 1
ATOM 835 N N . PRO A 1 111 ? 7.343 5.570 -19.024 1.00 91.25 111 PRO A N 1
ATOM 836 C CA . PRO A 1 111 ? 7.335 6.990 -18.696 1.00 91.25 111 PRO A CA 1
ATOM 837 C C . PRO A 1 111 ? 6.357 7.255 -17.546 1.00 91.25 111 PRO A C 1
ATOM 839 O O . PRO A 1 111 ? 5.240 6.743 -17.558 1.00 91.25 111 PRO A O 1
ATOM 842 N N . VAL A 1 112 ? 6.783 8.047 -16.560 1.00 89.69 112 VAL A N 1
ATOM 843 C CA . VAL A 1 112 ? 5.925 8.502 -15.445 1.00 89.69 112 VAL A CA 1
ATOM 844 C C . VAL A 1 112 ? 5.606 9.992 -15.509 1.00 89.69 112 VAL A C 1
ATOM 846 O O . VAL A 1 112 ? 4.734 10.443 -14.777 1.00 89.69 112 VAL A O 1
ATOM 849 N N . SER A 1 113 ? 6.275 10.734 -16.400 1.00 85.75 113 SER A N 1
ATOM 850 C CA . SER A 1 113 ? 5.993 12.143 -16.667 1.00 85.75 113 SER A CA 1
ATOM 851 C C . SER A 1 113 ? 5.801 12.406 -18.156 1.00 85.75 113 SER A C 1
ATOM 853 O O . SER A 1 113 ? 6.516 11.843 -18.989 1.00 85.75 113 SER A O 1
ATOM 855 N N . GLY A 1 114 ? 4.842 13.273 -18.484 1.00 81.69 114 GLY A N 1
ATOM 856 C CA . GLY A 1 114 ? 4.635 13.771 -19.849 1.00 81.69 114 GLY A CA 1
ATOM 857 C C . GLY A 1 114 ? 5.554 14.937 -20.235 1.00 81.69 114 GLY A C 1
ATOM 858 O O . GLY A 1 114 ? 5.735 15.206 -21.421 1.00 81.69 114 GLY A O 1
ATOM 859 N N . MET A 1 115 ? 6.140 15.627 -19.251 1.00 83.06 115 MET A N 1
ATOM 860 C CA . MET A 1 115 ? 6.909 16.862 -19.460 1.00 83.06 115 MET A CA 1
ATOM 861 C C . MET A 1 115 ? 8.421 16.691 -19.346 1.00 83.06 115 MET A C 1
ATOM 863 O O . MET A 1 115 ? 9.182 17.472 -19.916 1.00 83.06 115 MET A O 1
ATOM 867 N N . ALA A 1 116 ? 8.865 15.704 -18.574 1.00 85.81 116 ALA A N 1
ATOM 868 C CA . ALA A 1 116 ? 10.272 15.459 -18.315 1.00 85.81 116 ALA A CA 1
ATOM 869 C C . ALA A 1 116 ? 10.624 14.000 -18.595 1.00 85.81 116 ALA A C 1
ATOM 871 O O . ALA A 1 116 ? 9.780 13.107 -18.537 1.00 85.81 116 ALA A O 1
ATOM 872 N N . VAL A 1 117 ? 11.907 13.742 -18.851 1.00 90.44 117 VAL A N 1
ATOM 873 C CA . VAL A 1 117 ? 12.415 12.374 -18.969 1.00 90.44 117 VAL A CA 1
ATOM 874 C C . VAL A 1 117 ? 12.456 11.761 -17.578 1.00 90.44 117 VAL A C 1
ATOM 876 O O . VAL A 1 117 ? 13.432 11.905 -16.840 1.00 90.44 117 VAL A O 1
ATOM 879 N N . VAL A 1 118 ? 11.364 11.109 -17.200 1.00 92.62 118 VAL A N 1
ATOM 880 C CA . VAL A 1 118 ? 11.235 10.376 -15.945 1.00 92.62 118 VAL A CA 1
ATOM 881 C C . VAL A 1 118 ? 10.646 9.010 -16.259 1.00 92.62 118 VAL A C 1
ATOM 883 O O . VAL A 1 118 ? 9.570 8.913 -16.848 1.00 92.62 118 VAL A O 1
ATOM 886 N N . GLU A 1 119 ? 11.353 7.957 -15.860 1.00 94.12 119 GLU A N 1
ATOM 887 C CA . GLU A 1 119 ? 10.907 6.578 -16.041 1.00 94.12 119 GLU A CA 1
ATOM 888 C C . GLU A 1 119 ? 10.645 5.924 -14.688 1.00 94.12 119 GLU A C 1
ATOM 890 O O . GLU A 1 119 ? 11.413 6.073 -13.732 1.00 94.12 119 GLU A O 1
ATOM 895 N N . GLY A 1 120 ? 9.550 5.179 -14.630 1.00 93.88 120 GLY A N 1
ATOM 896 C CA . GLY A 1 120 ? 9.175 4.304 -13.540 1.00 93.88 120 GLY A CA 1
ATOM 897 C C . GLY A 1 120 ? 9.373 2.842 -13.917 1.00 93.88 120 GLY A C 1
ATOM 898 O O . GLY A 1 120 ? 9.268 2.469 -15.079 1.00 93.88 120 GLY A O 1
ATOM 899 N N . ALA A 1 121 ? 9.630 1.997 -12.929 1.00 94.94 121 ALA A N 1
ATOM 900 C CA . ALA A 1 121 ? 9.511 0.549 -13.036 1.00 94.94 121 ALA A CA 1
ATOM 901 C C . ALA A 1 121 ? 8.815 0.002 -11.785 1.00 94.94 121 ALA A C 1
ATOM 903 O O . ALA A 1 121 ? 8.747 0.675 -10.748 1.00 94.94 121 ALA A O 1
ATOM 904 N N . ALA A 1 122 ? 8.299 -1.220 -11.882 1.00 93.69 122 ALA A N 1
ATOM 905 C CA . ALA A 1 122 ? 7.623 -1.905 -10.792 1.00 93.69 122 ALA A CA 1
ATOM 906 C C . ALA A 1 122 ? 8.203 -3.308 -10.576 1.00 93.69 122 ALA A C 1
ATOM 908 O O . ALA A 1 122 ? 8.615 -3.968 -11.534 1.00 93.69 122 ALA A O 1
ATOM 909 N N . VAL A 1 123 ? 8.224 -3.742 -9.315 1.00 94.25 123 VAL A N 1
ATOM 910 C CA . VAL A 1 123 ? 8.524 -5.120 -8.910 1.00 94.25 123 VAL A CA 1
ATOM 911 C C . VAL A 1 123 ? 7.458 -5.604 -7.938 1.00 94.25 123 VAL A C 1
ATOM 913 O O . VAL A 1 123 ? 7.291 -5.028 -6.864 1.00 94.25 123 VAL A O 1
ATOM 916 N N . ALA A 1 124 ? 6.768 -6.683 -8.279 1.00 94.81 124 ALA A N 1
ATOM 917 C CA . ALA A 1 124 ? 5.807 -7.335 -7.411 1.00 94.8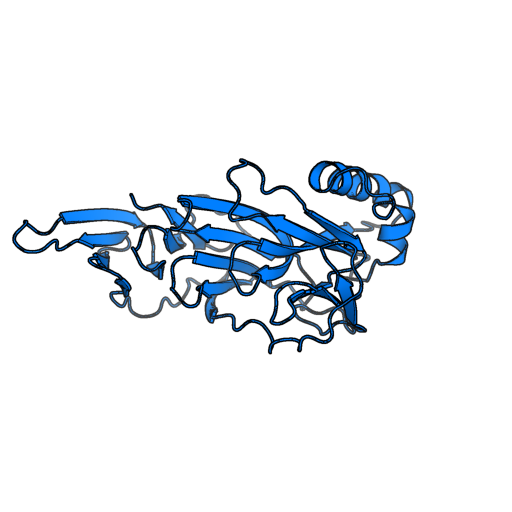1 124 ALA A CA 1
ATOM 918 C C . ALA A 1 124 ? 6.531 -8.140 -6.326 1.00 94.81 124 ALA A C 1
ATOM 920 O O . ALA A 1 124 ? 7.382 -8.976 -6.625 1.00 94.81 124 ALA A O 1
ATOM 921 N N . LEU A 1 125 ? 6.162 -7.905 -5.070 1.00 93.00 125 LEU A N 1
ATOM 922 C CA . LEU A 1 125 ? 6.693 -8.557 -3.879 1.00 93.00 125 LEU A CA 1
ATOM 923 C C . LEU A 1 125 ? 5.540 -9.088 -3.023 1.00 93.00 125 LEU A C 1
ATOM 925 O O . LEU A 1 125 ? 4.491 -8.447 -2.943 1.00 93.00 125 LEU A O 1
ATOM 929 N N . VAL A 1 126 ? 5.739 -10.209 -2.330 1.00 92.81 126 VAL A N 1
ATOM 930 C CA . VAL A 1 126 ? 4.827 -10.659 -1.262 1.00 92.81 126 VAL A CA 1
ATOM 931 C C . VAL A 1 126 ? 5.535 -10.598 0.073 1.00 92.81 126 VAL A C 1
ATOM 933 O O . VAL A 1 126 ? 6.579 -11.217 0.238 1.00 92.81 126 VAL A O 1
ATOM 936 N N . ALA A 1 127 ? 4.938 -9.891 1.025 1.00 90.44 127 ALA A N 1
ATOM 937 C CA . ALA A 1 127 ? 5.420 -9.778 2.391 1.00 90.44 127 ALA A CA 1
ATOM 938 C C . ALA A 1 127 ? 4.506 -10.553 3.354 1.00 90.44 127 ALA A C 1
ATOM 940 O O . ALA A 1 127 ? 3.288 -10.341 3.350 1.00 90.44 127 ALA A O 1
ATOM 941 N N . ASP A 1 128 ? 5.079 -11.399 4.216 1.00 88.62 128 ASP A N 1
ATOM 942 C CA . ASP A 1 128 ? 4.350 -11.987 5.349 1.00 88.62 128 ASP A CA 1
ATOM 943 C C . ASP A 1 128 ? 4.198 -10.960 6.483 1.00 88.62 128 ASP A C 1
ATOM 945 O O . ASP A 1 128 ? 5.121 -10.685 7.257 1.00 88.62 128 ASP A O 1
ATOM 949 N N . VAL A 1 129 ? 3.000 -10.385 6.582 1.00 86.56 129 VAL A N 1
ATOM 950 C CA . VAL A 1 129 ? 2.647 -9.374 7.586 1.00 86.56 129 VAL A CA 1
ATOM 951 C C . VAL A 1 129 ? 2.036 -9.986 8.855 1.00 86.56 129 VAL A C 1
ATOM 953 O O . VAL A 1 129 ? 1.808 -9.272 9.835 1.00 86.56 129 VAL A O 1
ATOM 956 N N . ALA A 1 130 ? 1.815 -11.306 8.873 1.00 76.50 130 ALA A N 1
ATOM 957 C CA . ALA A 1 130 ? 1.354 -12.066 10.035 1.00 76.50 130 ALA A CA 1
ATOM 958 C C . ALA A 1 130 ? 2.470 -12.853 10.741 1.00 76.50 130 ALA A C 1
ATOM 960 O O . ALA A 1 130 ? 2.283 -13.251 11.892 1.00 76.50 130 ALA A O 1
ATOM 961 N N . GLY A 1 131 ? 3.608 -13.084 10.088 1.00 67.56 131 GLY A N 1
ATOM 962 C CA . GLY A 1 131 ? 4.772 -13.750 10.667 1.00 67.56 131 GLY A CA 1
ATOM 963 C C . GLY A 1 131 ? 5.356 -13.003 11.869 1.00 67.56 131 GLY A C 1
ATOM 964 O O . GLY A 1 131 ? 5.030 -11.848 12.132 1.00 67.56 131 GLY A O 1
ATOM 965 N N . GLY A 1 132 ? 6.243 -13.650 12.627 1.00 55.94 132 GLY A N 1
ATOM 966 C CA . GLY A 1 132 ? 6.870 -13.074 13.831 1.00 55.94 132 GLY A CA 1
ATOM 967 C C . GLY A 1 132 ? 8.175 -12.297 13.594 1.00 55.94 132 GLY A C 1
ATOM 968 O O . GLY A 1 132 ? 8.782 -11.837 14.556 1.00 55.94 132 GLY A O 1
ATOM 969 N N . VAL A 1 133 ? 8.645 -12.170 12.347 1.00 58.97 133 VAL A N 1
ATOM 970 C CA . VAL A 1 133 ? 9.994 -11.653 12.025 1.00 58.97 133 VAL A CA 1
ATOM 971 C C . VAL A 1 133 ? 9.977 -10.135 11.772 1.00 58.97 133 VAL A C 1
ATOM 973 O O . VAL A 1 133 ? 9.138 -9.701 10.988 1.00 58.97 133 VAL A O 1
ATOM 976 N N . PRO A 1 134 ? 10.876 -9.311 12.364 1.00 49.28 134 PRO A N 1
ATOM 977 C CA . PRO A 1 134 ? 10.811 -7.837 12.352 1.00 49.28 134 PRO A CA 1
ATOM 978 C C . PRO A 1 134 ? 10.673 -7.168 10.978 1.00 49.28 134 PRO A C 1
ATOM 980 O O . PRO A 1 134 ? 9.862 -6.253 10.832 1.00 49.28 134 PRO A O 1
ATOM 983 N N . ALA A 1 135 ? 11.395 -7.652 9.967 1.00 60.59 135 ALA A N 1
ATOM 984 C CA . ALA A 1 135 ? 11.102 -7.369 8.567 1.00 60.59 135 ALA A CA 1
ATOM 985 C C . ALA A 1 135 ? 10.182 -8.483 8.061 1.00 60.59 135 ALA A C 1
ATOM 987 O O . ALA A 1 135 ? 10.510 -9.655 8.242 1.00 60.59 135 ALA A O 1
ATOM 988 N N . ALA A 1 136 ? 9.026 -8.134 7.491 1.00 59.44 136 ALA A N 1
ATOM 989 C CA . ALA A 1 136 ? 8.172 -9.122 6.840 1.00 59.44 136 ALA A CA 1
ATOM 990 C C . ALA A 1 136 ? 9.012 -9.824 5.756 1.00 59.44 136 ALA A C 1
ATOM 992 O O . ALA A 1 136 ? 9.493 -9.125 4.859 1.00 59.44 136 ALA A O 1
ATOM 993 N N . PRO A 1 137 ? 9.282 -11.139 5.864 1.00 63.66 137 P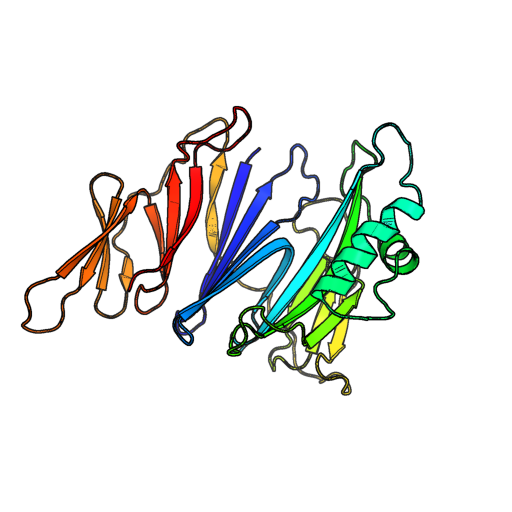RO A N 1
ATOM 994 C CA . PRO A 1 137 ? 10.099 -11.824 4.878 1.00 63.66 137 PRO A CA 1
ATOM 995 C C . PRO A 1 137 ? 9.411 -11.727 3.517 1.00 63.66 137 PRO A C 1
ATOM 997 O O . PRO A 1 137 ? 8.191 -11.888 3.413 1.00 63.66 137 PRO A O 1
ATOM 1000 N N . THR A 1 138 ? 10.201 -11.418 2.492 1.00 76.62 138 THR A N 1
ATOM 1001 C CA . THR A 1 138 ? 9.730 -11.409 1.110 1.00 76.62 138 THR A CA 1
ATOM 1002 C C . THR A 1 138 ? 9.675 -12.853 0.621 1.00 76.62 138 THR A C 1
ATOM 1004 O O . THR A 1 138 ? 10.705 -13.517 0.562 1.00 76.62 138 THR A O 1
ATOM 1007 N N . GLU A 1 139 ? 8.482 -13.353 0.309 1.00 79.12 139 GLU A N 1
ATOM 1008 C CA . GLU A 1 139 ? 8.252 -14.757 -0.079 1.00 79.12 139 GLU A CA 1
ATOM 1009 C C . GLU A 1 139 ? 8.232 -14.965 -1.598 1.00 79.12 139 GLU A C 1
ATOM 1011 O O . GLU A 1 139 ? 8.317 -16.091 -2.081 1.00 79.12 139 GLU A O 1
ATOM 1016 N N . PHE A 1 140 ? 8.062 -13.883 -2.353 1.00 85.00 140 PHE A N 1
ATOM 1017 C CA . PHE A 1 140 ? 7.860 -13.917 -3.794 1.00 85.00 140 PHE A CA 1
ATOM 1018 C C . PHE A 1 140 ? 8.339 -12.617 -4.421 1.00 85.00 140 PHE A C 1
ATOM 1020 O O . PHE A 1 140 ? 8.130 -11.544 -3.848 1.00 85.00 140 PHE A O 1
ATOM 1027 N N . VAL A 1 141 ? 8.914 -12.729 -5.618 1.00 88.69 141 VAL A N 1
ATOM 1028 C CA . VAL A 1 141 ? 9.391 -11.604 -6.418 1.00 88.69 141 VAL A CA 1
ATOM 1029 C C . VAL A 1 141 ? 9.086 -11.853 -7.887 1.00 88.69 141 VAL A C 1
ATOM 1031 O O . VAL A 1 141 ? 9.382 -12.918 -8.426 1.00 88.69 141 VAL A O 1
ATOM 1034 N N . ALA A 1 142 ? 8.538 -10.849 -8.561 1.00 90.56 142 ALA A N 1
ATOM 1035 C CA . ALA A 1 142 ? 8.408 -10.840 -10.009 1.00 90.56 142 ALA A CA 1
ATOM 1036 C C . ALA A 1 142 ? 8.563 -9.420 -10.561 1.00 90.56 142 ALA A C 1
ATOM 1038 O O . ALA A 1 142 ? 8.299 -8.439 -9.870 1.00 90.56 142 ALA A O 1
ATOM 1039 N N . LEU A 1 143 ? 8.985 -9.320 -11.821 1.00 93.00 143 LEU A N 1
ATOM 1040 C CA . LEU A 1 143 ? 8.911 -8.068 -12.576 1.00 93.00 143 LEU A CA 1
ATOM 1041 C C . LEU A 1 143 ? 7.452 -7.666 -12.807 1.00 93.00 143 LEU A C 1
ATOM 1043 O O . LEU A 1 143 ? 6.544 -8.484 -12.621 1.00 93.00 143 LEU A O 1
ATOM 1047 N N . ASP A 1 144 ? 7.271 -6.418 -13.236 1.00 93.81 144 ASP A N 1
ATOM 1048 C CA . ASP A 1 144 ? 5.986 -5.724 -13.261 1.00 93.81 144 ASP A CA 1
ATOM 1049 C C . ASP A 1 144 ? 5.429 -5.508 -11.845 1.00 93.81 144 ASP A C 1
ATOM 1051 O O . ASP A 1 144 ? 6.153 -5.579 -10.856 1.00 93.81 144 ASP A O 1
ATOM 1055 N N . GLY A 1 145 ? 4.145 -5.178 -11.724 1.00 93.38 145 GLY A N 1
ATOM 1056 C CA . GLY A 1 145 ? 3.527 -4.824 -10.446 1.00 93.38 145 GLY A CA 1
ATOM 1057 C C . GLY A 1 145 ? 3.102 -3.368 -10.388 1.00 93.38 145 GLY A C 1
ATOM 1058 O O . GLY A 1 145 ? 3.048 -2.793 -9.308 1.00 93.38 145 GLY A O 1
ATOM 1059 N N . TRP A 1 146 ? 2.794 -2.764 -11.538 1.00 94.06 146 TRP A N 1
ATOM 1060 C CA . TRP A 1 146 ? 2.049 -1.507 -11.555 1.00 94.06 146 TRP A CA 1
ATOM 1061 C C . TRP A 1 146 ? 0.732 -1.666 -10.787 1.00 94.06 146 TRP A C 1
ATOM 1063 O O . TRP A 1 146 ? 0.387 -0.840 -9.950 1.00 94.06 146 TRP A O 1
ATOM 1073 N N . SER A 1 147 ? 0.056 -2.798 -10.999 1.00 93.19 147 SER A N 1
ATOM 1074 C CA . SER A 1 147 ? -1.064 -3.250 -10.182 1.00 93.19 147 SER A CA 1
ATOM 1075 C C . SER A 1 147 ? -0.810 -4.665 -9.661 1.00 93.19 147 SER A C 1
ATOM 1077 O O . SER A 1 147 ? -0.176 -5.487 -10.331 1.00 93.19 147 SER A O 1
ATOM 1079 N N . VAL A 1 148 ? -1.278 -4.955 -8.445 1.00 94.00 148 VAL A N 1
ATOM 1080 C CA . VAL A 1 148 ? -1.223 -6.299 -7.855 1.00 94.00 148 VAL A CA 1
ATOM 1081 C C . VAL A 1 148 ? -2.568 -6.668 -7.244 1.00 94.00 148 VAL A C 1
ATOM 1083 O O . VAL A 1 148 ? -3.186 -5.866 -6.544 1.00 94.00 148 VAL A O 1
ATOM 1086 N N . ARG A 1 149 ? -3.037 -7.893 -7.495 1.00 93.69 149 ARG A N 1
ATOM 1087 C CA . ARG A 1 149 ? -4.281 -8.427 -6.917 1.00 93.69 149 ARG A CA 1
ATOM 1088 C C . ARG A 1 149 ? -4.130 -9.900 -6.573 1.00 93.69 149 ARG A C 1
ATOM 1090 O O . ARG A 1 149 ? -3.527 -10.654 -7.325 1.00 93.69 149 ARG A O 1
ATOM 1097 N N . TRP A 1 150 ? -4.713 -10.323 -5.459 1.00 93.62 150 TRP A N 1
ATOM 1098 C CA . TRP A 1 150 ? -4.792 -11.740 -5.106 1.00 93.62 150 TRP A CA 1
ATOM 1099 C C . TRP A 1 150 ? -5.951 -12.413 -5.820 1.00 93.62 150 TRP A C 1
ATOM 1101 O O . TRP A 1 150 ? -6.985 -11.793 -6.017 1.00 93.62 150 TRP A O 1
ATOM 1111 N N . SER A 1 151 ? -5.800 -13.688 -6.146 1.00 92.81 151 SER A N 1
ATOM 1112 C CA . SER A 1 151 ? -6.917 -14.614 -6.368 1.00 92.81 151 SER A CA 1
ATOM 1113 C C . SER A 1 151 ? -7.744 -14.810 -5.086 1.00 92.81 151 SER A C 1
ATOM 1115 O O . SER A 1 151 ? -7.261 -14.570 -3.976 1.00 92.81 151 SER A O 1
ATOM 1117 N N . CYS A 1 152 ? -9.001 -15.249 -5.214 1.00 90.69 152 CYS A N 1
ATOM 1118 C CA . CYS A 1 152 ? -9.909 -15.407 -4.069 1.00 90.69 152 CYS A CA 1
ATOM 1119 C C . CYS A 1 152 ? -9.442 -16.445 -3.033 1.00 90.69 152 CYS A C 1
ATOM 1121 O O . CYS A 1 152 ? -9.828 -16.351 -1.871 1.00 90.69 152 CYS A O 1
ATOM 1123 N N . ASP A 1 153 ? -8.630 -17.426 -3.434 1.00 89.50 153 ASP A N 1
ATOM 1124 C CA . ASP A 1 153 ? -8.018 -18.420 -2.541 1.00 89.50 153 ASP A CA 1
ATOM 1125 C C . ASP A 1 153 ? -6.660 -17.953 -1.972 1.00 89.50 153 ASP A C 1
ATOM 1127 O O . ASP A 1 153 ? -6.088 -18.601 -1.094 1.00 89.50 153 ASP A O 1
ATOM 1131 N N . GLY A 1 154 ? -6.142 -16.818 -2.455 1.00 90.31 154 GLY A N 1
ATOM 1132 C CA . GLY A 1 154 ? -4.846 -16.269 -2.078 1.00 90.31 154 GLY A CA 1
ATOM 1133 C C . GLY A 1 154 ? -3.652 -17.104 -2.547 1.00 90.31 154 GLY A C 1
ATOM 1134 O O . GLY A 1 154 ? -2.559 -16.930 -2.002 1.00 90.31 154 GLY A O 1
ATOM 1135 N N . ALA A 1 155 ? -3.824 -18.034 -3.488 1.00 90.19 155 ALA A N 1
ATOM 1136 C CA . ALA A 1 155 ? -2.730 -18.870 -3.988 1.00 90.19 155 ALA A CA 1
ATOM 1137 C C . ALA A 1 155 ? -1.919 -18.160 -5.082 1.00 90.19 155 ALA A C 1
ATOM 1139 O O . ALA A 1 155 ? -0.687 -18.231 -5.101 1.00 90.19 155 ALA A O 1
ATOM 1140 N N . ASP A 1 156 ? -2.623 -17.429 -5.941 1.00 93.31 156 ASP A N 1
ATOM 1141 C CA . ASP A 1 156 ? -2.055 -16.728 -7.086 1.00 93.31 156 ASP A CA 1
ATOM 1142 C C . ASP A 1 156 ? -2.150 -15.211 -6.947 1.00 93.31 156 ASP A C 1
ATOM 1144 O O . ASP A 1 156 ? -3.089 -14.676 -6.342 1.00 93.31 156 ASP A O 1
ATOM 1148 N N . LEU A 1 157 ? -1.223 -14.530 -7.614 1.00 93.38 157 LEU A N 1
ATOM 1149 C CA . LEU A 1 157 ? -1.265 -13.103 -7.888 1.00 93.38 157 LEU A CA 1
ATOM 1150 C C . LEU A 1 157 ? -1.576 -12.828 -9.348 1.00 93.38 157 LEU A C 1
ATOM 1152 O O . LEU A 1 157 ? -1.044 -13.472 -10.246 1.00 93.38 157 LEU A O 1
ATOM 1156 N N . LEU A 1 158 ? -2.383 -11.802 -9.574 1.00 94.38 158 LEU A N 1
ATOM 1157 C CA . LEU A 1 158 ? -2.441 -11.086 -10.831 1.00 94.38 158 LEU A CA 1
ATOM 1158 C C . LEU A 1 158 ? -1.519 -9.886 -10.726 1.00 94.38 158 LEU A C 1
ATOM 1160 O O . LEU A 1 158 ? -1.673 -9.046 -9.839 1.00 94.38 158 LEU A O 1
ATOM 1164 N N . ILE A 1 159 ? -0.551 -9.852 -11.629 1.00 94.69 159 ILE A N 1
ATOM 1165 C CA . ILE A 1 159 ? 0.482 -8.835 -11.704 1.00 94.69 159 ILE A CA 1
ATOM 1166 C C . ILE A 1 159 ? 0.254 -8.072 -12.998 1.00 94.69 159 ILE A C 1
ATOM 1168 O O . ILE A 1 159 ? 0.335 -8.638 -14.090 1.00 94.69 159 ILE A O 1
ATOM 1172 N N . GLY A 1 160 ? -0.072 -6.796 -12.861 1.00 94.75 160 GLY A N 1
ATOM 1173 C CA . GLY A 1 160 ? -0.265 -5.900 -13.979 1.00 94.75 160 GLY A CA 1
ATOM 1174 C C . GLY A 1 160 ? 1.054 -5.318 -14.472 1.00 94.75 160 GLY A C 1
ATOM 1175 O O . GLY A 1 160 ? 1.868 -4.832 -13.677 1.00 94.75 160 GLY A O 1
ATOM 1176 N N . SER A 1 161 ? 1.237 -5.343 -15.791 1.00 94.56 161 SER A N 1
ATOM 1177 C CA . SER A 1 161 ? 2.345 -4.682 -16.480 1.00 94.56 161 SER A CA 1
ATOM 1178 C C . SER A 1 161 ? 2.234 -3.160 -16.386 1.00 94.56 161 SER A C 1
ATOM 1180 O O . SER A 1 161 ? 1.250 -2.631 -15.856 1.00 94.56 161 SER A O 1
ATOM 1182 N N . ARG A 1 162 ? 3.201 -2.460 -16.993 1.00 92.62 162 ARG A N 1
ATOM 1183 C CA . ARG A 1 162 ? 3.161 -1.005 -17.216 1.00 92.62 162 ARG A CA 1
ATOM 1184 C C . ARG A 1 162 ? 1.766 -0.485 -17.620 1.00 92.62 162 ARG A C 1
ATOM 1186 O O . ARG A 1 162 ? 1.037 -1.201 -18.328 1.00 92.62 162 ARG A O 1
ATOM 1193 N N . PRO A 1 163 ? 1.398 0.731 -17.184 1.00 92.12 163 PRO A N 1
ATOM 1194 C CA . PRO A 1 163 ? 0.079 1.287 -17.442 1.00 92.12 163 PRO A CA 1
ATOM 1195 C C . PRO A 1 163 ? -0.149 1.575 -18.928 1.00 92.12 163 PRO A C 1
ATOM 1197 O O . PRO A 1 163 ? 0.794 1.751 -19.702 1.00 92.12 163 PRO A O 1
ATOM 1200 N N . ALA A 1 164 ? -1.421 1.632 -19.323 1.00 86.94 164 ALA A N 1
ATOM 1201 C CA . ALA A 1 164 ? -1.823 2.021 -20.674 1.00 86.94 164 ALA A CA 1
ATOM 1202 C C . ALA A 1 164 ? -1.643 3.531 -20.946 1.00 86.94 164 ALA A C 1
ATOM 1204 O O . ALA A 1 164 ? -1.568 3.941 -22.104 1.00 86.94 164 ALA A O 1
ATOM 1205 N N . SER A 1 165 ? -1.564 4.349 -19.893 1.00 85.75 165 SER A N 1
ATOM 1206 C CA . SER A 1 165 ? -1.350 5.798 -19.945 1.00 85.75 165 SER A CA 1
ATOM 1207 C C . SER A 1 165 ? -0.490 6.272 -18.770 1.00 85.75 165 SER A C 1
ATOM 1209 O O . SER A 1 165 ? -0.391 5.603 -17.745 1.00 85.75 165 SER A O 1
ATOM 1211 N N . VAL A 1 166 ? 0.144 7.436 -18.917 1.00 79.19 166 VAL A N 1
ATOM 1212 C CA . VAL A 1 166 ? 0.989 8.056 -17.881 1.00 79.19 166 VAL A CA 1
ATOM 1213 C C . VAL A 1 166 ? 0.104 8.837 -16.910 1.00 79.19 166 VAL A C 1
ATOM 1215 O O . VAL A 1 166 ? 0.013 10.056 -17.002 1.00 79.19 166 VAL A O 1
ATOM 1218 N N . GLN A 1 167 ? -0.650 8.117 -16.079 1.00 83.12 167 GLN A N 1
ATOM 1219 C CA . GLN A 1 167 ? -1.567 8.691 -15.091 1.00 83.12 167 GLN A CA 1
ATOM 1220 C C . GLN A 1 167 ? -1.606 7.828 -13.830 1.00 83.12 167 GLN A C 1
ATOM 1222 O O . GLN A 1 167 ? -1.497 6.599 -13.915 1.00 83.12 167 GLN A O 1
ATOM 1227 N N . ASP A 1 168 ? -1.819 8.462 -12.678 1.00 77.81 168 ASP A N 1
ATOM 1228 C CA . ASP A 1 168 ? -2.148 7.748 -11.443 1.00 77.81 168 ASP A CA 1
ATOM 1229 C C . ASP A 1 168 ? -3.391 6.867 -11.632 1.00 77.81 168 ASP A C 1
ATOM 1231 O O . ASP A 1 168 ? -4.320 7.203 -12.371 1.00 77.81 168 ASP A O 1
ATOM 1235 N N . ASP A 1 169 ? -3.384 5.704 -10.978 1.00 79.81 169 ASP A N 1
ATOM 1236 C CA . ASP A 1 169 ? -4.443 4.687 -11.035 1.00 79.81 169 ASP A CA 1
ATOM 1237 C C . ASP A 1 169 ? -4.803 4.184 -12.458 1.00 79.81 169 ASP A C 1
ATOM 1239 O O . ASP A 1 169 ? -5.798 3.471 -12.633 1.00 79.81 169 ASP A O 1
ATOM 1243 N N . ALA A 1 170 ? -4.000 4.497 -13.486 1.00 87.50 170 ALA A N 1
ATOM 1244 C CA . ALA A 1 170 ? -4.227 4.014 -14.846 1.00 87.50 170 ALA A CA 1
ATOM 1245 C C . ALA A 1 170 ? -4.291 2.475 -14.886 1.00 87.50 170 ALA A C 1
ATOM 1247 O O . ALA A 1 170 ? -3.534 1.797 -14.185 1.00 87.50 170 ALA A O 1
ATOM 1248 N N . PRO A 1 171 ? -5.151 1.868 -15.721 1.00 89.69 171 PRO A N 1
ATOM 1249 C CA . PRO A 1 171 ? -5.180 0.419 -15.843 1.00 89.69 171 PRO A CA 1
ATOM 1250 C C . PRO A 1 171 ? -3.865 -0.104 -16.437 1.00 89.69 171 PRO A C 1
ATOM 1252 O O . PRO A 1 171 ? -3.259 0.518 -17.316 1.00 89.69 171 PRO A O 1
ATOM 1255 N N . SER A 1 172 ? -3.442 -1.288 -15.990 1.00 92.75 172 SER A N 1
ATOM 1256 C CA . SER A 1 172 ? -2.338 -2.014 -16.621 1.00 92.75 172 SER A CA 1
ATOM 1257 C C . SER A 1 172 ? -2.674 -2.360 -18.072 1.00 92.75 172 SER A C 1
ATOM 1259 O O . SER A 1 172 ? -3.794 -2.768 -18.373 1.00 92.75 172 SER A O 1
ATOM 1261 N N . ALA A 1 173 ? -1.689 -2.258 -18.967 1.00 92.94 173 ALA A N 1
ATOM 1262 C CA . ALA A 1 173 ? -1.863 -2.643 -20.370 1.00 92.94 173 ALA A CA 1
ATOM 1263 C C . ALA A 1 173 ? -2.130 -4.152 -20.545 1.00 92.94 173 ALA A C 1
ATOM 1265 O O . ALA A 1 173 ? -2.775 -4.573 -21.502 1.00 92.94 173 ALA A O 1
ATOM 1266 N N . SER A 1 174 ? -1.621 -4.969 -19.622 1.00 92.75 174 SER A N 1
ATOM 1267 C CA . SER A 1 174 ? -1.854 -6.409 -19.558 1.00 92.75 174 SER A CA 1
ATOM 1268 C C . SER A 1 174 ? -1.716 -6.911 -18.120 1.00 92.75 174 SER A C 1
ATOM 1270 O O . SER A 1 174 ? -1.087 -6.257 -17.286 1.00 92.75 174 SER A O 1
ATOM 1272 N N . GLU A 1 175 ? -2.283 -8.080 -17.830 1.00 92.88 175 GLU A N 1
ATOM 1273 C CA . GLU A 1 175 ? -2.143 -8.754 -16.539 1.00 92.88 175 GLU A CA 1
ATOM 1274 C C . GLU A 1 175 ? -1.654 -10.186 -16.744 1.00 92.88 175 GLU A C 1
ATOM 1276 O O . GLU A 1 175 ? -2.095 -10.890 -17.655 1.00 92.88 175 GLU A O 1
ATOM 1281 N N . ARG A 1 176 ? -0.766 -10.639 -15.859 1.00 92.69 176 ARG A N 1
ATOM 1282 C CA . ARG A 1 176 ? -0.289 -12.020 -15.811 1.00 92.69 176 ARG A CA 1
ATOM 1283 C C . ARG A 1 176 ? -0.630 -12.637 -14.466 1.00 92.69 176 ARG A C 1
ATOM 1285 O O . ARG A 1 176 ? -0.353 -12.054 -13.421 1.00 92.69 176 ARG A O 1
ATOM 1292 N N . ARG A 1 177 ? -1.182 -13.848 -14.493 1.00 93.31 177 ARG A N 1
ATOM 1293 C CA . ARG A 1 177 ? -1.382 -14.662 -13.293 1.00 93.31 177 ARG A CA 1
ATOM 1294 C C . ARG A 1 177 ? -0.111 -15.448 -12.968 1.00 93.31 177 ARG A C 1
ATOM 1296 O O . ARG A 1 177 ? 0.487 -16.038 -13.864 1.00 93.31 177 ARG A O 1
ATOM 1303 N N . VAL A 1 178 ? 0.292 -15.456 -11.701 1.00 91.69 178 VAL A N 1
ATOM 1304 C CA . VAL A 1 178 ? 1.497 -16.135 -11.210 1.00 91.69 178 VAL A CA 1
ATOM 1305 C C . VAL A 1 178 ? 1.211 -16.786 -9.863 1.00 91.69 178 VAL A C 1
ATOM 1307 O O . VAL A 1 178 ? 0.650 -16.142 -8.979 1.00 91.69 178 VAL A O 1
ATOM 1310 N N . SER A 1 179 ? 1.633 -18.037 -9.682 1.00 90.31 179 SER A N 1
ATOM 1311 C CA . SER A 1 179 ? 1.579 -18.689 -8.373 1.00 90.31 179 SER A CA 1
ATOM 1312 C C . SER A 1 179 ? 2.642 -18.115 -7.445 1.00 90.31 179 SER A C 1
ATOM 1314 O O . SER A 1 179 ? 3.822 -18.071 -7.799 1.00 90.31 179 SER A O 1
ATOM 1316 N N . THR A 1 180 ? 2.261 -17.741 -6.221 1.00 85.00 180 THR A N 1
ATOM 1317 C CA . THR A 1 180 ? 3.237 -17.265 -5.225 1.00 85.00 180 THR A CA 1
ATOM 1318 C C . THR A 1 180 ? 3.977 -18.401 -4.528 1.00 85.00 180 THR A C 1
ATOM 1320 O O . THR A 1 180 ? 4.809 -18.145 -3.667 1.00 85.00 180 THR A O 1
ATOM 1323 N N . ARG A 1 181 ? 3.633 -19.658 -4.829 1.00 80.62 181 ARG A N 1
ATOM 1324 C CA . ARG A 1 181 ? 4.208 -20.854 -4.193 1.00 80.62 181 ARG A CA 1
ATOM 1325 C C . ARG A 1 181 ? 5.040 -21.702 -5.158 1.00 80.62 181 ARG A C 1
ATOM 1327 O O . ARG A 1 181 ? 5.458 -22.792 -4.785 1.00 80.62 181 ARG A O 1
ATOM 1334 N N . GLY A 1 182 ? 5.252 -21.227 -6.389 1.00 69.25 182 GLY A N 1
ATOM 1335 C CA . GLY A 1 182 ? 5.984 -21.964 -7.426 1.00 69.25 182 GLY A CA 1
ATOM 1336 C C . GLY A 1 182 ? 5.260 -23.211 -7.953 1.00 69.25 182 GLY A C 1
ATOM 1337 O O . GLY A 1 182 ? 5.883 -24.026 -8.625 1.00 69.25 182 GLY A O 1
ATOM 1338 N N . ALA A 1 183 ? 3.970 -23.369 -7.642 1.00 71.81 183 ALA A N 1
ATOM 1339 C CA . ALA A 1 183 ? 3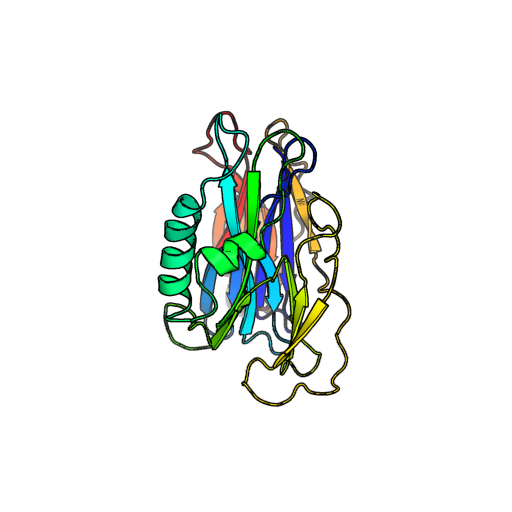.109 -24.404 -8.208 1.00 71.81 183 ALA A CA 1
ATOM 1340 C C . ALA A 1 183 ? 2.439 -23.904 -9.501 1.00 71.81 183 ALA A C 1
ATOM 1342 O O . ALA A 1 183 ? 2.548 -22.726 -9.849 1.00 71.81 183 ALA A O 1
ATOM 1343 N N . ASP A 1 184 ? 1.705 -24.777 -10.190 1.00 83.00 184 ASP A N 1
ATOM 1344 C CA . ASP A 1 184 ? 0.810 -24.342 -11.263 1.00 83.00 184 ASP A CA 1
ATOM 1345 C C . ASP A 1 184 ? -0.226 -23.344 -10.727 1.00 83.00 184 ASP A C 1
ATOM 1347 O O . ASP A 1 184 ? -0.692 -23.448 -9.587 1.00 83.00 184 ASP A O 1
ATOM 1351 N N . THR A 1 185 ? -0.586 -22.362 -11.555 1.00 87.00 185 THR A N 1
ATOM 1352 C CA . THR A 1 185 ? -1.651 -21.409 -11.221 1.00 87.00 185 THR A CA 1
ATOM 1353 C C . THR A 1 185 ? -2.968 -22.145 -11.012 1.00 87.00 185 THR A C 1
ATOM 1355 O O . THR A 1 185 ? -3.306 -23.057 -11.771 1.00 87.00 185 THR A O 1
ATOM 1358 N N . THR A 1 186 ? -3.750 -21.715 -10.032 1.00 82.69 186 THR A N 1
ATOM 1359 C CA . THR A 1 186 ? -5.083 -22.254 -9.782 1.00 82.69 186 THR A CA 1
ATOM 1360 C C . THR A 1 186 ? -6.097 -21.645 -10.753 1.00 82.69 186 THR A C 1
ATOM 1362 O O . THR A 1 186 ? -5.872 -20.601 -11.373 1.00 82.69 186 THR A O 1
ATOM 1365 N N . SER A 1 187 ? -7.265 -22.278 -10.887 1.00 83.50 187 SER A N 1
ATOM 1366 C CA . SER A 1 187 ? -8.407 -21.719 -11.623 1.00 83.50 187 SER A CA 1
ATOM 1367 C C . SER A 1 187 ? -9.267 -20.786 -10.761 1.00 83.50 187 SER A C 1
ATOM 1369 O O . SER A 1 187 ? -10.379 -20.440 -11.162 1.00 83.50 187 SER A O 1
ATOM 1371 N N . ALA A 1 188 ? -8.807 -20.407 -9.560 1.00 83.69 188 ALA A N 1
ATOM 1372 C CA . ALA A 1 188 ? -9.603 -19.600 -8.645 1.00 83.69 188 ALA A CA 1
ATOM 1373 C C . ALA A 1 188 ? -9.951 -18.243 -9.276 1.00 83.69 188 ALA A C 1
ATOM 1375 O O . ALA A 1 188 ? -9.118 -17.645 -9.971 1.00 83.69 188 ALA A O 1
ATOM 1376 N N . PRO A 1 189 ? -11.169 -17.727 -9.062 1.00 85.38 189 PRO A N 1
ATOM 1377 C CA . PRO A 1 189 ? -11.554 -16.442 -9.615 1.00 85.38 189 PRO A CA 1
ATOM 1378 C C . PRO A 1 189 ? -10.692 -15.320 -9.034 1.00 85.38 189 PRO A C 1
ATOM 1380 O O . PRO A 1 189 ? -10.123 -15.422 -7.944 1.00 85.38 189 PRO A O 1
ATOM 1383 N N . VAL A 1 190 ? -10.612 -14.231 -9.790 1.00 79.25 190 VAL A N 1
ATOM 1384 C CA . VAL A 1 190 ? -10.033 -12.980 -9.308 1.00 79.25 190 VAL A CA 1
ATOM 1385 C C . VAL A 1 190 ? -11.151 -12.205 -8.618 1.00 79.25 190 VAL A C 1
ATOM 1387 O O . VAL A 1 190 ? -12.205 -12.026 -9.233 1.00 79.25 190 VAL A O 1
ATOM 1390 N N . PRO A 1 191 ? -10.966 -11.754 -7.371 1.00 76.75 191 PRO A N 1
ATOM 1391 C CA . PRO A 1 191 ? -11.930 -10.901 -6.711 1.00 76.75 191 PRO A CA 1
ATOM 1392 C C . PRO A 1 191 ? -12.079 -9.584 -7.478 1.00 76.75 191 PRO A C 1
ATOM 1394 O O . PRO A 1 191 ? -11.195 -9.153 -8.233 1.00 76.75 191 PRO A O 1
ATOM 1397 N N . ALA A 1 192 ? -13.208 -8.917 -7.241 1.00 71.19 192 ALA A N 1
ATOM 1398 C CA . ALA A 1 192 ? -13.356 -7.515 -7.602 1.00 71.19 192 ALA A CA 1
ATOM 1399 C C . ALA A 1 192 ? -12.197 -6.691 -7.009 1.00 71.19 192 ALA A C 1
ATOM 1401 O O . ALA A 1 192 ? -11.557 -7.105 -6.037 1.00 71.19 192 ALA A O 1
ATOM 1402 N N . ALA A 1 193 ? -11.914 -5.537 -7.615 1.00 70.88 193 ALA A N 1
ATOM 1403 C CA . ALA A 1 193 ? -10.857 -4.653 -7.140 1.00 70.88 193 ALA A CA 1
ATOM 1404 C C . ALA A 1 193 ? -11.008 -4.362 -5.630 1.00 70.88 193 ALA A C 1
ATOM 1406 O O . ALA A 1 193 ? -12.140 -4.266 -5.140 1.00 70.88 193 ALA A O 1
ATOM 1407 N N . PRO A 1 194 ? -9.891 -4.243 -4.886 1.00 74.19 194 PRO A N 1
ATOM 1408 C CA . PRO A 1 194 ? -9.936 -3.909 -3.468 1.00 74.19 194 PRO A CA 1
ATOM 1409 C C . PRO A 1 194 ? -10.741 -2.623 -3.246 1.00 74.19 194 PRO A C 1
ATOM 1411 O O . PRO A 1 194 ? -10.515 -1.613 -3.910 1.00 74.19 194 PRO A O 1
ATOM 1414 N N . GLN A 1 195 ? -11.700 -2.676 -2.321 1.00 84.31 195 GLN A N 1
ATOM 1415 C CA . GLN A 1 195 ? -12.553 -1.536 -1.996 1.00 84.31 195 GLN A CA 1
ATOM 1416 C C . GLN A 1 195 ? -11.849 -0.629 -0.991 1.00 84.31 195 GLN A C 1
ATOM 1418 O O . GLN A 1 195 ? -11.929 -0.835 0.221 1.00 84.31 195 GLN A O 1
ATOM 1423 N N . TRP A 1 196 ? -11.143 0.365 -1.514 1.00 90.19 196 TRP A N 1
ATOM 1424 C CA . TRP A 1 196 ? -10.559 1.437 -0.722 1.00 90.19 196 TRP A CA 1
ATOM 1425 C C . TRP A 1 196 ? -11.640 2.397 -0.234 1.00 90.19 196 TRP A C 1
ATOM 1427 O O . TRP A 1 196 ? -12.591 2.711 -0.946 1.00 90.19 196 TRP A O 1
ATOM 1437 N N . THR A 1 197 ? -11.485 2.867 0.998 1.00 92.31 197 THR A N 1
ATOM 1438 C CA . THR A 1 197 ? -12.203 4.034 1.501 1.00 92.31 197 THR A CA 1
ATOM 1439 C C . THR A 1 197 ? -11.350 5.261 1.234 1.00 92.31 197 THR A C 1
ATOM 1441 O O . THR A 1 197 ? -10.214 5.338 1.709 1.00 92.31 197 THR A O 1
ATOM 1444 N N . ASP A 1 198 ? -11.899 6.204 0.477 1.00 89.06 198 ASP A N 1
ATOM 1445 C CA . ASP A 1 198 ? -11.255 7.486 0.228 1.00 89.06 198 ASP A CA 1
ATOM 1446 C C . ASP A 1 198 ? -11.393 8.405 1.447 1.00 89.06 198 ASP A C 1
ATOM 1448 O O . ASP A 1 198 ? -12.484 8.639 1.977 1.00 89.06 198 ASP A O 1
ATOM 1452 N N . GLY A 1 199 ? -10.255 8.918 1.895 1.00 85.00 199 GLY A N 1
ATOM 1453 C CA . GLY A 1 199 ? -10.138 9.964 2.896 1.00 85.00 199 GLY A CA 1
ATOM 1454 C C . GLY A 1 199 ? -10.198 11.367 2.316 1.00 85.00 199 GLY A C 1
ATOM 1455 O O . GLY A 1 199 ? -10.399 11.553 1.115 1.00 85.00 199 GLY A O 1
ATOM 1456 N N . PRO A 1 200 ? -10.013 12.386 3.168 1.00 82.94 200 PRO A N 1
ATOM 1457 C CA . PRO A 1 200 ? -9.942 13.752 2.686 1.00 82.94 200 PRO A CA 1
ATOM 1458 C C . PRO A 1 200 ? -8.642 13.986 1.905 1.00 82.94 200 PRO A C 1
ATOM 1460 O O . PRO A 1 200 ? -7.604 13.379 2.179 1.00 82.94 200 PRO A O 1
ATOM 1463 N N . THR A 1 201 ? -8.714 14.918 0.961 1.00 83.38 201 THR A N 1
ATOM 1464 C CA . THR A 1 201 ? -7.557 15.427 0.225 1.00 83.38 201 THR A CA 1
ATOM 1465 C C . THR A 1 201 ? -6.824 16.463 1.073 1.00 83.38 201 THR A C 1
ATOM 1467 O O . THR A 1 201 ? -7.429 17.442 1.508 1.00 83.38 201 THR A O 1
ATOM 1470 N N . LEU A 1 202 ? -5.527 16.261 1.292 1.00 80.88 202 LEU A N 1
ATOM 1471 C CA . LEU A 1 202 ? -4.637 17.162 2.015 1.00 80.88 202 LEU A CA 1
ATOM 1472 C C . LEU A 1 202 ? -3.992 18.134 1.017 1.00 80.88 202 LEU A C 1
ATOM 1474 O O . LEU A 1 202 ? -3.171 17.716 0.209 1.00 80.88 202 LEU A O 1
ATOM 1478 N N . ASP A 1 203 ? -4.337 19.421 1.055 1.00 77.12 203 ASP A N 1
ATOM 1479 C CA . ASP A 1 203 ? -3.800 20.436 0.131 1.00 77.12 203 ASP A CA 1
ATOM 1480 C C . ASP A 1 203 ? -2.730 21.312 0.813 1.00 77.12 203 ASP A C 1
ATOM 1482 O O . ASP A 1 203 ? -2.807 21.626 2.002 1.00 77.12 203 ASP A O 1
ATOM 1486 N N . ILE A 1 204 ? -1.718 21.742 0.056 1.00 69.94 204 ILE A N 1
ATOM 1487 C CA . ILE A 1 204 ? -0.730 22.738 0.508 1.00 69.94 204 ILE A CA 1
ATOM 1488 C C . ILE A 1 204 ? -1.381 24.113 0.738 1.00 69.94 204 ILE A C 1
ATOM 1490 O O . ILE A 1 204 ? -0.976 24.860 1.633 1.00 69.94 204 ILE A O 1
ATOM 1494 N N . SER A 1 205 ? -2.355 24.469 -0.097 1.00 65.56 205 SER A N 1
ATOM 1495 C CA . SER A 1 205 ? -2.943 25.807 -0.198 1.00 65.56 205 SER A CA 1
ATOM 1496 C C . SER A 1 205 ? -4.121 26.045 0.748 1.00 65.56 205 SER A C 1
ATOM 1498 O O . SER A 1 205 ? -4.426 27.197 1.063 1.00 65.56 205 SER A O 1
ATOM 1500 N N . ALA A 1 206 ? -4.748 24.981 1.252 1.00 63.44 206 ALA A N 1
ATOM 1501 C CA . ALA A 1 206 ? -5.919 25.058 2.113 1.00 63.44 206 ALA A CA 1
ATOM 1502 C C . ALA A 1 206 ? -5.806 24.096 3.299 1.00 63.44 206 ALA A C 1
ATOM 1504 O O . ALA A 1 206 ? -5.301 22.984 3.176 1.00 63.44 206 ALA A O 1
ATOM 1505 N N . ARG A 1 207 ? -6.320 24.517 4.461 1.00 62.78 207 ARG A N 1
ATOM 1506 C CA . ARG A 1 207 ? -6.582 23.569 5.552 1.00 62.78 207 ARG A CA 1
ATOM 1507 C C . ARG A 1 207 ? -7.669 22.604 5.114 1.00 62.78 207 ARG A C 1
ATOM 1509 O O . ARG A 1 207 ? -8.620 23.019 4.449 1.00 62.78 207 ARG A O 1
ATOM 1516 N N . VAL A 1 208 ? -7.561 21.350 5.533 1.00 64.12 208 VAL A N 1
ATOM 1517 C CA . VAL A 1 208 ? -8.575 20.360 5.192 1.00 64.12 208 VAL A CA 1
ATOM 1518 C C . VAL A 1 208 ? -9.882 20.749 5.863 1.00 64.12 208 VAL A C 1
ATOM 1520 O O . VAL A 1 208 ? -9.941 21.016 7.067 1.00 64.12 208 VAL A O 1
ATOM 1523 N N . ALA A 1 209 ? -10.954 20.775 5.072 1.00 60.06 209 ALA A N 1
ATOM 1524 C CA . ALA A 1 209 ? -12.307 20.816 5.597 1.00 60.06 209 ALA A CA 1
ATOM 1525 C C . ALA A 1 209 ? -12.588 19.463 6.258 1.00 60.06 209 ALA A C 1
ATOM 1527 O O . ALA A 1 209 ? -13.100 18.530 5.640 1.00 60.06 209 ALA A O 1
ATOM 1528 N N . LEU A 1 210 ? -12.160 19.334 7.510 1.00 64.31 210 LEU A N 1
ATOM 1529 C CA . LEU A 1 210 ? -12.336 18.114 8.272 1.00 64.31 210 LEU A CA 1
ATOM 1530 C C . LEU A 1 210 ? -13.839 17.879 8.487 1.00 64.31 210 LEU A C 1
ATOM 1532 O O . LEU A 1 210 ? -14.545 18.804 8.908 1.00 64.31 210 LEU A O 1
ATOM 1536 N N . PRO A 1 211 ? -14.353 16.667 8.208 1.00 66.06 211 PRO A N 1
ATOM 1537 C CA . PRO A 1 211 ? -15.736 16.348 8.520 1.00 66.06 211 PRO A CA 1
ATOM 1538 C C . PRO A 1 211 ? -15.978 16.549 10.017 1.00 66.06 211 PRO A C 1
ATOM 1540 O O . PRO A 1 211 ? -15.071 16.373 10.835 1.00 66.06 211 PRO A O 1
ATOM 1543 N N . THR A 1 212 ? -17.210 16.917 10.384 1.00 69.75 212 THR A N 1
ATOM 1544 C CA . THR A 1 212 ? -17.580 17.081 11.794 1.00 69.75 212 THR A CA 1
ATOM 1545 C C . THR A 1 212 ? -17.179 15.822 12.563 1.00 69.75 212 THR A C 1
ATOM 1547 O O . THR A 1 212 ? -17.610 14.735 12.165 1.00 69.75 212 THR A O 1
ATOM 1550 N N . PRO A 1 213 ? -16.372 15.937 13.633 1.00 74.62 213 PRO A N 1
ATOM 1551 C CA . PRO A 1 213 ? -15.844 14.773 14.324 1.00 74.62 213 PRO A CA 1
ATOM 1552 C C . PRO A 1 213 ? -16.991 13.909 14.835 1.00 74.62 213 PRO A C 1
ATOM 1554 O O . PRO A 1 213 ? -17.848 14.378 15.587 1.00 74.62 213 PRO A O 1
ATOM 1557 N N . ARG A 1 214 ? -17.026 12.647 14.407 1.00 83.50 214 ARG A N 1
ATOM 1558 C CA . ARG A 1 214 ? -18.002 11.669 14.889 1.00 83.50 214 ARG A CA 1
ATOM 1559 C C . ARG A 1 214 ? -17.294 10.679 15.804 1.00 83.50 214 ARG A C 1
ATOM 1561 O O . ARG A 1 214 ? -16.220 10.206 15.433 1.00 83.50 214 ARG A O 1
ATOM 1568 N N . PRO A 1 215 ? -17.873 10.344 16.969 1.00 90.62 215 PRO A N 1
ATOM 1569 C CA . PRO A 1 215 ? -17.357 9.253 17.778 1.00 90.62 215 PRO A CA 1
ATOM 1570 C C . PRO A 1 215 ? -17.273 7.970 16.945 1.00 90.62 215 PRO A C 1
ATOM 1572 O O . PRO A 1 215 ? -18.243 7.605 16.279 1.00 90.62 215 PRO A O 1
ATOM 1575 N N . LEU A 1 216 ? -16.129 7.289 16.988 1.00 92.81 216 LEU A N 1
ATOM 1576 C CA . LEU A 1 216 ? -15.933 5.995 16.340 1.00 92.81 216 LEU A CA 1
ATOM 1577 C C . LEU A 1 216 ? -16.100 4.897 17.399 1.00 92.81 216 LEU A C 1
ATOM 1579 O O . LEU A 1 216 ? -15.209 4.715 18.240 1.00 92.81 216 LEU A O 1
ATOM 1583 N N . PRO A 1 217 ? -17.239 4.181 17.417 1.00 92.88 217 PRO A N 1
ATOM 1584 C CA . PRO A 1 217 ? -17.415 3.057 18.319 1.00 92.88 217 PRO A CA 1
ATOM 1585 C C . PRO A 1 217 ? -16.540 1.886 17.861 1.00 92.88 217 PRO A C 1
ATOM 1587 O O . PRO A 1 217 ? -16.609 1.446 16.715 1.00 92.88 217 PRO A O 1
ATOM 1590 N N . VAL A 1 218 ? -15.747 1.353 18.785 1.00 93.50 218 VAL A N 1
ATOM 1591 C CA . VAL A 1 218 ? -14.970 0.122 18.609 1.00 93.50 218 VAL A CA 1
ATOM 1592 C C . VAL A 1 218 ? -15.289 -0.832 19.765 1.00 93.50 218 VAL A C 1
ATOM 1594 O O . VAL A 1 218 ? -16.051 -0.511 20.681 1.00 93.50 218 VAL A O 1
ATOM 1597 N N . ARG A 1 219 ? -14.764 -2.057 19.747 1.00 91.25 219 ARG A N 1
ATOM 1598 C CA . ARG A 1 219 ? -15.111 -3.066 20.753 1.00 91.25 219 ARG A CA 1
ATOM 1599 C C . ARG A 1 219 ? -14.684 -2.614 22.154 1.00 91.25 219 ARG A C 1
ATOM 1601 O O . ARG A 1 219 ? -13.508 -2.647 22.491 1.00 91.25 219 ARG A O 1
ATOM 1608 N N . GLY A 1 220 ? -15.663 -2.255 22.986 1.00 88.44 220 GLY A N 1
ATOM 1609 C CA . GLY A 1 220 ? -15.443 -1.853 24.380 1.00 88.44 220 GLY A CA 1
ATOM 1610 C C . GLY A 1 220 ? -14.837 -0.457 24.560 1.00 88.44 220 GLY A C 1
ATOM 1611 O O . GLY A 1 220 ? -14.587 -0.058 25.700 1.00 88.44 220 GLY A O 1
ATOM 1612 N N . ARG A 1 221 ? -14.617 0.292 23.470 1.00 93.44 221 ARG A N 1
ATOM 1613 C CA . ARG A 1 221 ? -14.066 1.649 23.510 1.00 93.44 221 ARG A CA 1
ATOM 1614 C C . ARG A 1 221 ? -14.819 2.579 22.557 1.00 93.44 221 ARG A C 1
ATOM 1616 O O . ARG A 1 221 ? -15.421 2.139 21.582 1.00 93.44 221 ARG A O 1
ATOM 1623 N N . VAL A 1 222 ? -14.764 3.874 22.825 1.00 95.19 222 VAL A N 1
ATOM 1624 C CA . VAL A 1 222 ? -15.237 4.925 21.922 1.00 95.19 222 VAL A CA 1
ATOM 1625 C C . VAL A 1 222 ? -14.079 5.878 21.684 1.00 95.19 222 VAL A C 1
ATOM 1627 O O . VAL A 1 222 ? -13.479 6.371 22.639 1.00 95.19 222 VAL A O 1
ATOM 1630 N N . ILE A 1 223 ? -13.745 6.107 20.418 1.00 95.31 223 ILE A N 1
ATOM 1631 C CA . ILE A 1 223 ? -12.733 7.084 20.020 1.00 95.31 223 ILE A CA 1
ATOM 1632 C C . ILE A 1 223 ? -13.464 8.391 19.726 1.00 95.31 223 ILE A C 1
ATOM 1634 O O . ILE A 1 223 ? -14.333 8.437 18.860 1.00 95.31 223 ILE A O 1
ATOM 1638 N N . GLU A 1 224 ? -13.135 9.445 20.458 1.00 94.44 224 GLU A N 1
ATOM 1639 C CA . GLU A 1 224 ? -13.731 10.773 20.332 1.00 94.44 224 GLU A CA 1
ATOM 1640 C C . GLU A 1 224 ? -12.653 11.804 19.996 1.00 94.44 224 GLU A C 1
ATOM 1642 O O . GLU A 1 224 ? -11.472 11.606 20.283 1.00 94.44 224 GLU A O 1
ATOM 1647 N N . GLN A 1 225 ? -13.073 12.941 19.443 1.00 90.19 225 GLN A N 1
ATOM 1648 C CA . GLN A 1 225 ? -12.234 14.130 19.373 1.00 90.19 225 GLN A CA 1
ATOM 1649 C C . GLN A 1 225 ? -12.659 15.121 20.460 1.00 90.19 225 GLN A C 1
ATOM 1651 O O . GLN A 1 225 ? -13.841 15.444 20.580 1.00 90.19 225 GLN A O 1
ATOM 1656 N N . ARG A 1 226 ? -11.693 15.629 21.227 1.00 89.62 226 ARG A N 1
ATOM 1657 C CA . ARG A 1 226 ? -11.873 16.692 22.224 1.00 89.62 226 ARG A CA 1
ATOM 1658 C C . ARG A 1 226 ? -10.747 17.702 22.083 1.00 89.62 226 ARG A C 1
ATOM 1660 O O . ARG A 1 226 ? -9.584 17.320 22.112 1.00 89.62 226 ARG A O 1
ATOM 1667 N N . ASP A 1 227 ? -11.094 18.968 21.868 1.00 86.25 227 ASP A N 1
ATOM 1668 C CA . ASP A 1 227 ? -10.136 20.081 21.782 1.00 86.25 227 ASP A CA 1
ATOM 1669 C C . ASP A 1 227 ? -8.973 19.833 20.797 1.00 86.25 227 ASP A C 1
ATOM 1671 O O . ASP A 1 227 ? -7.811 20.127 21.068 1.00 86.25 227 ASP A O 1
ATOM 1675 N N . GLY A 1 228 ? -9.284 19.237 19.638 1.00 86.19 228 GLY A N 1
ATOM 1676 C CA . GLY A 1 228 ? -8.285 18.907 18.608 1.00 86.19 228 GLY A CA 1
ATOM 1677 C C . GLY A 1 228 ? -7.392 17.706 18.940 1.00 86.19 228 GLY A C 1
ATOM 1678 O O . GLY A 1 228 ? -6.382 17.495 18.266 1.00 86.19 228 GLY A O 1
ATOM 1679 N N . ARG A 1 229 ? -7.746 16.925 19.965 1.00 92.25 229 ARG A N 1
ATOM 1680 C CA . ARG A 1 229 ? -7.057 15.702 20.382 1.00 92.25 229 ARG A CA 1
ATOM 1681 C C . ARG A 1 229 ? -7.971 14.493 20.271 1.00 92.25 229 ARG A C 1
ATOM 1683 O O . ARG A 1 229 ? -9.175 14.585 20.504 1.00 92.25 229 ARG A O 1
ATOM 1690 N N . ILE A 1 230 ? -7.381 13.354 19.953 1.00 94.69 230 ILE A N 1
ATOM 1691 C CA . ILE A 1 230 ? -8.025 12.051 19.926 1.00 94.69 230 ILE A CA 1
ATOM 1692 C C . ILE A 1 230 ? -7.978 11.473 21.334 1.00 94.69 230 ILE A C 1
ATOM 1694 O O . ILE A 1 230 ? -6.917 11.352 21.948 1.00 94.69 230 ILE A O 1
ATOM 1698 N N . VAL A 1 231 ? -9.145 11.092 21.832 1.00 95.69 231 VAL A N 1
ATOM 1699 C CA . VAL A 1 231 ? -9.327 10.524 23.161 1.00 95.69 231 VAL A CA 1
ATOM 1700 C C . VAL A 1 231 ? -10.039 9.187 23.032 1.00 95.69 231 VAL A C 1
ATOM 1702 O O . VAL A 1 231 ? -11.034 9.062 22.324 1.00 95.69 231 VAL A O 1
ATOM 1705 N N . VAL A 1 232 ? -9.544 8.180 23.742 1.00 95.69 232 VAL A N 1
ATOM 1706 C CA . VAL A 1 232 ? -10.155 6.853 23.819 1.00 95.69 232 VAL A CA 1
ATOM 1707 C C . VAL A 1 232 ? -10.838 6.711 25.167 1.00 95.69 232 VAL A C 1
ATOM 1709 O O . VAL A 1 232 ? -10.197 6.808 26.213 1.00 95.69 232 VAL A O 1
ATOM 1712 N N . ARG A 1 233 ? -12.143 6.459 25.142 1.00 93.75 233 ARG A N 1
ATOM 1713 C CA . ARG A 1 233 ? -12.950 6.168 26.326 1.00 93.75 233 ARG A CA 1
ATOM 1714 C C . ARG A 1 233 ? -13.232 4.683 26.383 1.00 93.75 233 ARG A C 1
ATOM 1716 O O . ARG A 1 233 ? -13.788 4.120 25.447 1.00 93.75 233 ARG A O 1
ATOM 1723 N N . GLU A 1 234 ? -12.856 4.047 27.476 1.00 91.62 234 GLU A N 1
ATOM 1724 C CA . GLU A 1 234 ? -13.028 2.619 27.703 1.00 91.62 234 GLU A CA 1
ATOM 1725 C C . GLU A 1 234 ? -13.982 2.412 28.879 1.00 91.62 234 GLU A C 1
ATOM 1727 O O . GLU A 1 234 ? -13.747 2.906 29.986 1.00 91.62 234 GLU A O 1
ATOM 1732 N N . ARG A 1 235 ? -15.072 1.672 28.642 1.00 80.88 235 ARG A N 1
ATOM 1733 C CA . ARG A 1 235 ? -16.066 1.356 29.674 1.00 80.88 235 ARG A CA 1
ATOM 1734 C C . ARG A 1 235 ? -16.162 -0.153 29.854 1.00 80.88 235 ARG A C 1
ATOM 1736 O O . ARG A 1 235 ? -16.872 -0.840 29.125 1.00 80.88 235 ARG A O 1
ATOM 1743 N N . ALA A 1 236 ? -15.440 -0.666 30.845 1.00 73.69 236 ALA A N 1
ATOM 1744 C CA . ALA A 1 236 ? -15.410 -2.087 31.174 1.00 73.69 236 ALA A CA 1
ATOM 1745 C C . ALA A 1 236 ? -16.391 -2.417 32.315 1.00 73.69 236 ALA A C 1
ATOM 1747 O O . ALA A 1 236 ? -16.020 -2.429 33.490 1.00 73.69 236 ALA A O 1
ATOM 1748 N N . GLY A 1 237 ? -17.651 -2.703 31.970 1.00 73.56 237 GLY A N 1
ATOM 1749 C CA . GLY A 1 237 ? -18.661 -3.174 32.927 1.00 73.56 237 GLY A CA 1
ATOM 1750 C C . GLY A 1 237 ? -18.927 -2.180 34.066 1.00 73.56 237 GLY A C 1
ATOM 1751 O O . GLY A 1 237 ? -19.325 -1.045 33.814 1.00 73.56 237 GLY A O 1
ATOM 1752 N N . SER A 1 238 ? -18.719 -2.615 35.314 1.00 73.69 238 SER A N 1
ATOM 1753 C CA . SER A 1 238 ? -18.910 -1.813 36.534 1.00 73.69 238 SER A CA 1
ATOM 1754 C C . SER A 1 238 ? -17.704 -0.950 36.927 1.00 73.69 238 SER A C 1
ATOM 1756 O O . SER A 1 238 ? -17.772 -0.229 37.922 1.00 73.69 238 SER A O 1
ATOM 1758 N N . ARG A 1 239 ? -16.589 -1.015 36.186 1.00 76.38 239 ARG A N 1
ATOM 1759 C CA . ARG A 1 239 ? -15.410 -0.184 36.464 1.00 76.38 239 ARG A CA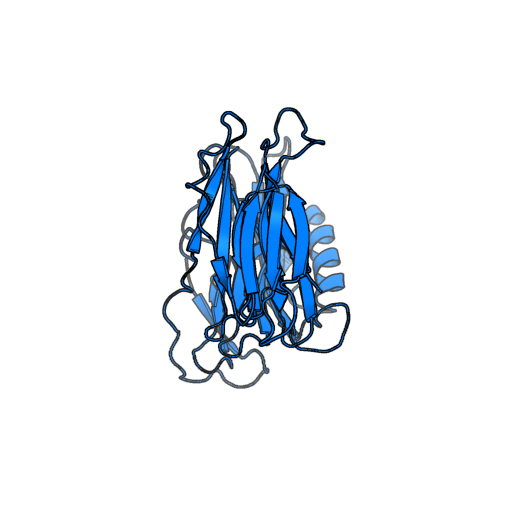 1
ATOM 1760 C C . ARG A 1 239 ? -15.646 1.271 36.043 1.00 76.38 239 ARG A C 1
ATOM 1762 O O . ARG A 1 239 ? -16.407 1.513 35.101 1.00 76.38 239 ARG A O 1
ATOM 1769 N N . PRO A 1 240 ? -14.981 2.234 36.708 1.00 80.31 240 PRO A N 1
ATOM 1770 C CA . PRO A 1 240 ? -14.991 3.620 36.265 1.00 80.31 240 PRO A CA 1
ATOM 1771 C C . PRO A 1 240 ? -14.476 3.722 34.828 1.00 80.31 240 PRO A C 1
ATOM 1773 O O . PRO A 1 240 ? -13.599 2.965 34.406 1.00 80.31 240 PRO A O 1
ATOM 1776 N N . GLU A 1 241 ? -15.056 4.654 34.079 1.00 86.75 241 GLU A N 1
ATOM 1777 C CA . GLU A 1 241 ? -14.642 4.949 32.714 1.00 86.75 241 GLU A CA 1
ATOM 1778 C C . GLU A 1 241 ? -13.180 5.405 32.692 1.00 86.75 241 GLU A C 1
ATOM 1780 O O . GLU A 1 241 ? -12.797 6.329 33.410 1.00 86.75 241 GLU A O 1
ATOM 1785 N N . VAL A 1 242 ? -12.368 4.754 31.860 1.00 89.62 242 VAL A N 1
ATOM 1786 C CA . VAL A 1 242 ? -10.973 5.141 31.648 1.00 89.62 242 VAL A CA 1
ATOM 1787 C C . VAL A 1 242 ? -10.908 6.001 30.398 1.00 89.62 242 VAL A C 1
ATOM 1789 O O . VAL A 1 242 ? -11.332 5.582 29.322 1.00 89.62 242 VAL A O 1
ATOM 1792 N N . VAL A 1 243 ? -10.361 7.203 30.541 1.00 91.94 243 VAL A N 1
ATOM 1793 C CA . VAL A 1 243 ? -10.162 8.150 29.445 1.00 91.94 243 VAL A CA 1
ATOM 1794 C C . VAL A 1 243 ? -8.667 8.242 29.165 1.00 91.94 243 VAL A C 1
ATOM 1796 O O . VAL A 1 243 ? -7.891 8.564 30.063 1.00 91.94 243 VAL A O 1
ATOM 1799 N N . ARG A 1 244 ? -8.250 7.932 27.936 1.00 93.19 244 ARG A N 1
ATOM 1800 C CA . ARG A 1 244 ? -6.848 7.984 27.501 1.00 93.19 244 ARG A CA 1
ATOM 1801 C C . ARG A 1 244 ? -6.684 9.017 26.398 1.00 93.19 244 ARG A C 1
ATOM 1803 O O . ARG A 1 244 ? -7.367 8.937 25.381 1.00 93.19 244 ARG A O 1
ATOM 1810 N N . ASP A 1 245 ? -5.765 9.953 26.590 1.00 94.50 245 ASP A N 1
ATOM 1811 C CA . ASP A 1 245 ? -5.306 10.845 25.525 1.00 94.50 245 ASP A CA 1
ATOM 1812 C C . ASP A 1 245 ? -4.368 10.070 24.590 1.00 94.50 245 ASP A C 1
ATOM 1814 O O . ASP A 1 245 ? -3.400 9.458 25.047 1.00 94.50 245 ASP A O 1
ATOM 1818 N N . VAL A 1 246 ? -4.686 10.055 23.297 1.00 95.12 246 VAL A N 1
ATOM 1819 C CA . VAL A 1 246 ? -3.892 9.374 22.266 1.00 95.12 246 VAL A CA 1
ATOM 1820 C C . VAL A 1 246 ? -2.916 10.340 21.600 1.00 95.12 246 VAL A C 1
ATOM 1822 O O . VAL A 1 246 ? -1.778 9.971 21.311 1.00 95.12 246 VAL A O 1
ATOM 1825 N N . GLY A 1 247 ? -3.345 11.576 21.352 1.00 93.88 247 GLY A N 1
ATOM 1826 C CA . GLY A 1 247 ? -2.557 12.567 20.631 1.00 93.88 247 GLY A CA 1
ATOM 1827 C C . GLY A 1 247 ? -3.411 13.563 19.845 1.00 93.88 247 GLY A C 1
ATOM 1828 O O . GLY A 1 247 ? -4.636 13.491 19.877 1.00 93.88 247 GLY A O 1
ATOM 1829 N N . PRO A 1 248 ? -2.785 14.529 19.155 1.00 92.88 248 PRO A N 1
ATOM 1830 C CA . PRO A 1 248 ? -3.500 15.497 18.323 1.00 92.88 248 PRO A CA 1
ATOM 1831 C C . PRO A 1 248 ? -4.195 14.847 17.114 1.00 92.88 248 PRO A C 1
ATOM 1833 O O . PRO A 1 248 ? -3.802 13.779 16.662 1.00 92.88 248 PRO A O 1
ATOM 1836 N N . GLY A 1 249 ? -5.175 15.543 16.538 1.00 91.31 249 GLY A N 1
ATOM 1837 C CA . GLY A 1 249 ? -5.723 15.238 15.214 1.00 91.31 249 GLY A CA 1
ATOM 1838 C C . GLY A 1 249 ? -7.182 14.797 15.184 1.00 91.31 249 GLY A C 1
ATOM 1839 O O . GLY A 1 249 ? -7.901 14.855 16.183 1.00 91.31 249 GLY A O 1
ATOM 1840 N N . LEU A 1 250 ? -7.602 14.361 13.996 1.00 91.56 250 LEU A N 1
ATOM 1841 C CA . LEU A 1 250 ? -8.916 13.785 13.717 1.00 91.56 250 LEU A CA 1
ATOM 1842 C C . LEU A 1 250 ? -8.758 12.297 13.409 1.00 91.56 250 LEU A C 1
ATOM 1844 O O . LEU A 1 250 ? -8.037 11.938 12.479 1.00 91.56 250 LEU A O 1
ATOM 1848 N N . ALA A 1 251 ? -9.472 11.442 14.140 1.00 93.88 251 ALA A N 1
ATOM 1849 C CA . ALA A 1 251 ? -9.548 10.019 13.832 1.00 93.88 251 ALA A CA 1
ATOM 1850 C C . ALA A 1 251 ? -10.424 9.775 12.588 1.00 93.88 251 ALA A C 1
ATOM 1852 O O . ALA A 1 251 ? -11.551 10.262 12.517 1.00 93.88 251 ALA A O 1
ATOM 1853 N N . LEU A 1 252 ? -9.913 8.996 11.633 1.00 92.88 252 LEU A N 1
ATOM 1854 C CA . LEU A 1 252 ? -10.619 8.610 10.405 1.00 92.88 252 LEU A CA 1
ATOM 1855 C C . LEU A 1 252 ? -11.160 7.181 10.477 1.00 92.88 252 LEU A C 1
ATOM 1857 O O . LEU A 1 252 ? -12.295 6.913 10.094 1.00 92.88 252 LEU A O 1
ATOM 1861 N N . ALA A 1 253 ? -10.334 6.262 10.971 1.00 95.00 253 ALA A N 1
ATOM 1862 C CA . ALA A 1 253 ? -10.648 4.845 11.069 1.00 95.00 253 ALA A CA 1
ATOM 1863 C C . ALA A 1 253 ? -9.885 4.218 12.232 1.00 95.00 253 ALA A C 1
ATOM 1865 O O . ALA A 1 253 ? -8.857 4.733 12.674 1.00 95.00 253 ALA A O 1
ATOM 1866 N N . ALA A 1 254 ? -10.368 3.081 12.714 1.00 96.62 254 ALA A N 1
ATOM 1867 C CA . ALA A 1 254 ? -9.692 2.322 13.749 1.00 96.62 254 ALA A CA 1
ATOM 1868 C C . ALA A 1 254 ? -9.919 0.824 13.572 1.00 96.62 254 ALA A C 1
ATOM 1870 O O . ALA A 1 254 ? -10.931 0.392 13.016 1.00 96.62 254 ALA A O 1
ATOM 1871 N N . THR A 1 255 ? -8.971 0.035 14.068 1.00 96.94 255 THR A N 1
ATOM 1872 C CA . THR A 1 255 ? -9.136 -1.412 14.175 1.00 96.94 255 THR A CA 1
ATOM 1873 C C . THR A 1 255 ? -10.187 -1.774 15.227 1.00 96.94 255 THR A C 1
ATOM 1875 O O . THR A 1 255 ? -10.601 -0.950 16.044 1.00 96.94 255 THR A O 1
ATOM 1878 N N . ARG A 1 256 ? -10.640 -3.029 15.217 1.00 95.25 256 ARG A N 1
ATOM 1879 C CA . ARG A 1 256 ? -11.774 -3.532 15.998 1.00 95.25 256 ARG A CA 1
ATOM 1880 C C . ARG A 1 256 ? -11.659 -3.259 17.495 1.00 95.25 256 ARG A C 1
ATOM 1882 O O . ARG A 1 256 ? -12.676 -2.954 18.111 1.00 95.25 256 ARG A O 1
ATOM 1889 N N . GLY A 1 257 ? -10.485 -3.428 18.095 1.00 94.06 257 GLY A N 1
ATOM 1890 C CA . GLY A 1 257 ? -10.204 -3.116 19.499 1.00 94.06 257 GLY A CA 1
ATOM 1891 C C . GLY A 1 257 ? -9.761 -1.670 19.740 1.00 94.06 257 GLY A C 1
ATOM 1892 O O . GLY A 1 257 ? -9.578 -1.270 20.887 1.00 94.06 257 GLY A O 1
ATOM 1893 N N . GLY A 1 258 ? -9.589 -0.871 18.686 1.00 94.69 258 GLY A N 1
ATOM 1894 C CA . GLY A 1 258 ? -9.063 0.489 18.762 1.00 94.69 258 GLY A CA 1
ATOM 1895 C C . GLY A 1 258 ? -7.582 0.552 19.128 1.00 94.69 258 GLY A C 1
ATOM 1896 O O . GLY A 1 258 ? -7.147 1.574 19.653 1.00 94.69 258 GLY A O 1
ATOM 1897 N N . HIS A 1 259 ? -6.814 -0.520 18.901 1.00 95.00 259 HIS A N 1
ATOM 1898 C CA . HIS A 1 259 ? -5.368 -0.518 19.149 1.00 95.00 259 HIS A CA 1
ATOM 1899 C C . HIS A 1 259 ? -4.579 0.219 18.068 1.00 95.00 259 HIS A C 1
ATOM 1901 O O . HIS A 1 259 ? -3.464 0.670 18.325 1.00 95.00 259 HIS A O 1
ATOM 1907 N N . PHE A 1 260 ? -5.150 0.364 16.874 1.00 96.94 260 PHE A N 1
ATOM 1908 C CA . PHE A 1 260 ? -4.600 1.190 15.813 1.00 96.94 260 PHE A CA 1
ATOM 1909 C C . PHE A 1 260 ? -5.653 2.181 15.339 1.00 96.94 260 PHE A C 1
ATOM 1911 O O . PHE A 1 260 ? -6.781 1.790 15.039 1.00 96.94 260 PHE A O 1
ATOM 1918 N N . ILE A 1 261 ? -5.282 3.459 15.286 1.00 97.00 261 ILE A N 1
ATOM 1919 C CA . ILE A 1 261 ? -6.173 4.554 14.889 1.00 97.00 261 ILE A CA 1
ATOM 1920 C C . ILE A 1 261 ? -5.497 5.335 13.766 1.00 97.00 261 ILE A C 1
ATOM 1922 O O . ILE A 1 261 ? -4.454 5.947 13.990 1.00 97.00 261 ILE A O 1
ATOM 1926 N N . LEU A 1 262 ? -6.091 5.317 12.573 1.00 96.00 262 LEU A N 1
ATOM 1927 C CA . LEU A 1 262 ? -5.725 6.213 11.481 1.00 96.00 262 LEU A CA 1
ATOM 1928 C C . LEU A 1 262 ? -6.227 7.613 11.807 1.00 96.00 262 LEU A C 1
ATOM 1930 O O . LEU A 1 262 ? -7.409 7.797 12.100 1.00 96.00 262 LEU A O 1
ATOM 1934 N N . ALA A 1 263 ? -5.337 8.592 11.724 1.00 94.19 263 ALA A N 1
ATOM 1935 C CA . ALA A 1 263 ? -5.643 9.975 12.020 1.00 94.19 263 ALA A CA 1
ATOM 1936 C C . ALA A 1 263 ? -4.974 10.935 11.043 1.00 94.19 263 ALA A C 1
ATOM 1938 O O . ALA A 1 263 ? -3.890 10.657 10.533 1.00 94.19 263 ALA A O 1
ATOM 1939 N N . ILE A 1 264 ? -5.595 12.098 10.859 1.00 91.38 264 ILE A N 1
ATOM 1940 C CA . ILE A 1 264 ? -4.953 13.260 10.245 1.00 91.38 264 ILE A CA 1
ATOM 1941 C C . ILE A 1 264 ? -4.490 14.188 11.347 1.00 91.38 264 ILE A C 1
ATOM 1943 O O . ILE A 1 264 ? -5.268 14.560 12.229 1.00 91.38 264 ILE A O 1
ATOM 1947 N N . VAL A 1 265 ? -3.217 14.561 11.285 1.00 90.81 265 VAL A N 1
ATOM 1948 C CA . VAL A 1 265 ? -2.586 15.424 12.278 1.00 90.81 265 VAL A CA 1
ATOM 1949 C C . VAL A 1 265 ? -1.959 16.653 11.635 1.00 90.81 265 VAL A C 1
ATOM 1951 O O . VAL A 1 265 ? -1.395 16.543 10.543 1.00 90.81 265 VAL A O 1
ATOM 1954 N N . PRO A 1 266 ? -1.977 17.808 12.321 1.00 85.44 266 PRO A N 1
ATOM 1955 C CA . PRO A 1 266 ? -1.207 18.969 11.899 1.00 85.44 266 PRO A CA 1
ATOM 1956 C C . PRO A 1 266 ? 0.296 18.666 11.875 1.00 85.44 266 PRO A C 1
ATOM 1958 O O . PRO A 1 266 ? 0.822 17.992 12.767 1.00 85.44 266 PRO A O 1
ATOM 1961 N N . ARG A 1 267 ? 1.007 19.215 10.889 1.00 82.94 267 ARG A N 1
ATOM 1962 C CA . ARG A 1 267 ? 2.471 19.185 10.809 1.00 82.94 267 ARG A CA 1
ATOM 1963 C C . ARG A 1 267 ? 3.050 20.472 11.378 1.00 82.94 267 ARG A C 1
ATOM 1965 O O . ARG A 1 267 ? 2.918 21.542 10.790 1.00 82.94 267 ARG A O 1
ATOM 1972 N N . SER A 1 268 ? 3.725 20.364 12.518 1.00 74.88 268 SER A N 1
ATOM 1973 C CA . SER A 1 268 ? 4.468 21.483 13.111 1.00 74.88 268 SER A CA 1
ATOM 1974 C C . SER A 1 268 ? 5.804 21.754 12.408 1.00 74.88 268 SER A C 1
ATOM 1976 O O . SER A 1 268 ? 6.369 22.827 12.575 1.00 74.88 268 SER A O 1
ATOM 1978 N N . ASP A 1 269 ? 6.307 20.794 11.630 1.00 77.88 269 ASP A N 1
ATOM 1979 C CA . ASP A 1 269 ? 7.630 20.772 10.993 1.00 77.88 269 ASP A CA 1
ATOM 1980 C C . ASP A 1 269 ? 7.585 20.999 9.470 1.00 77.88 269 ASP A C 1
ATOM 1982 O O . ASP A 1 269 ? 8.512 20.618 8.753 1.00 77.88 269 ASP A O 1
ATOM 1986 N N . ARG A 1 270 ? 6.499 21.590 8.953 1.00 75.38 270 ARG A N 1
ATOM 1987 C CA . ARG A 1 270 ? 6.264 21.681 7.505 1.00 75.38 270 ARG A CA 1
ATOM 1988 C C . ARG A 1 270 ? 7.319 22.521 6.779 1.00 75.38 270 ARG A C 1
ATOM 1990 O O . ARG A 1 270 ? 7.679 23.616 7.218 1.00 75.38 270 ARG A O 1
ATOM 1997 N N . ARG A 1 271 ? 7.731 22.053 5.600 1.00 75.06 271 ARG A N 1
ATOM 1998 C CA . ARG A 1 271 ? 8.435 22.881 4.610 1.00 75.06 271 ARG A CA 1
ATOM 1999 C C . ARG A 1 271 ? 7.427 23.713 3.797 1.00 75.06 271 ARG A C 1
ATOM 2001 O O . ARG A 1 271 ? 6.255 23.344 3.744 1.00 75.06 271 ARG A O 1
ATOM 2008 N N . PRO A 1 272 ? 7.849 24.809 3.134 1.00 65.06 272 PRO A N 1
ATOM 2009 C CA . PRO A 1 272 ? 6.946 25.689 2.377 1.00 65.06 272 PRO A CA 1
ATOM 2010 C C . PRO A 1 272 ? 6.125 25.006 1.269 1.00 65.06 272 PRO A C 1
ATOM 2012 O O . PRO A 1 272 ? 5.105 25.547 0.855 1.00 65.06 272 PRO A O 1
ATOM 2015 N N . HIS A 1 273 ? 6.554 23.832 0.800 1.00 68.19 273 HIS A N 1
ATOM 2016 C CA . HIS A 1 273 ? 5.925 23.077 -0.290 1.00 68.19 273 HIS A CA 1
ATOM 2017 C C . HIS A 1 273 ? 5.322 21.744 0.177 1.00 68.19 273 HIS A C 1
ATOM 2019 O O . HIS A 1 273 ? 5.150 20.835 -0.626 1.00 68.19 273 HIS A O 1
ATOM 2025 N N . GLU A 1 274 ? 5.035 21.605 1.472 1.00 71.88 274 GLU A N 1
ATOM 2026 C CA . GLU A 1 274 ? 4.410 20.412 2.046 1.00 71.88 274 GLU A CA 1
ATOM 2027 C C . GLU A 1 274 ? 3.028 20.747 2.613 1.00 71.88 274 GLU A C 1
ATOM 2029 O O . GLU A 1 274 ? 2.778 21.874 3.061 1.00 71.88 274 GLU A O 1
ATOM 2034 N N . SER A 1 275 ? 2.133 19.756 2.612 1.00 75.56 275 SER A N 1
ATOM 2035 C CA . SER A 1 275 ? 0.821 19.892 3.240 1.00 75.56 275 SER A CA 1
ATOM 2036 C C . SER A 1 275 ? 0.959 20.274 4.717 1.00 75.56 275 SER A C 1
ATOM 2038 O O . SER A 1 275 ? 1.889 19.862 5.419 1.00 75.56 275 SER A O 1
ATOM 2040 N N . SER A 1 276 ? 0.016 21.081 5.207 1.00 79.94 276 SER A N 1
ATOM 2041 C CA . SER A 1 276 ? -0.037 21.463 6.625 1.00 79.94 276 SER A CA 1
ATOM 2042 C C . SER A 1 276 ? -0.455 20.312 7.546 1.00 79.94 276 SER A C 1
ATOM 2044 O O . SER A 1 276 ? -0.381 20.437 8.770 1.00 79.94 276 SER A O 1
ATOM 2046 N N . GLU A 1 277 ? -0.855 19.185 6.964 1.00 86.38 277 GLU A N 1
ATOM 2047 C CA . GLU A 1 277 ? -1.397 18.016 7.637 1.00 86.38 277 GLU A CA 1
ATOM 2048 C C . GLU A 1 277 ? -0.760 16.734 7.075 1.00 86.38 277 GLU A C 1
ATOM 2050 O O . GLU A 1 277 ? -0.163 16.741 6.000 1.00 86.38 277 GLU A O 1
ATOM 2055 N N . ARG A 1 278 ? -0.839 15.628 7.820 1.00 87.06 278 ARG A N 1
ATOM 2056 C CA . ARG A 1 278 ? -0.424 14.293 7.354 1.00 87.06 278 ARG A CA 1
ATOM 2057 C C . ARG A 1 278 ? -1.275 13.193 7.965 1.00 87.06 278 ARG A C 1
ATOM 2059 O O . ARG A 1 278 ? -1.729 13.331 9.103 1.00 87.06 278 ARG A O 1
ATOM 2066 N N . ALA A 1 279 ? -1.393 12.073 7.260 1.00 90.06 279 ALA A N 1
ATOM 2067 C CA . ALA A 1 279 ? -1.895 10.837 7.841 1.00 90.06 279 ALA A CA 1
ATOM 2068 C C . ALA A 1 279 ? -0.848 10.181 8.747 1.00 90.06 279 ALA A C 1
ATOM 2070 O O . ALA A 1 279 ? 0.330 10.079 8.402 1.00 90.06 279 ALA A O 1
ATOM 2071 N N . ILE A 1 280 ? -1.285 9.689 9.902 1.00 92.75 280 ILE A N 1
ATOM 2072 C CA . ILE A 1 280 ? -0.501 8.805 10.766 1.00 92.75 280 ILE A CA 1
ATOM 2073 C C . ILE A 1 280 ? -1.386 7.697 11.328 1.00 92.75 280 ILE A C 1
ATOM 2075 O O . ILE A 1 280 ? -2.608 7.819 11.374 1.00 92.75 280 ILE A O 1
ATOM 2079 N N . VAL A 1 281 ? -0.758 6.633 11.822 1.00 95.12 281 VAL A N 1
ATOM 2080 C CA . VAL A 1 281 ? -1.444 5.608 12.610 1.00 95.12 281 VAL A CA 1
ATOM 2081 C C . VAL A 1 281 ? -0.910 5.630 14.033 1.00 95.12 281 VAL A C 1
ATOM 2083 O O . VAL A 1 281 ? 0.266 5.356 14.273 1.00 95.12 281 VAL A O 1
ATOM 2086 N N . TYR A 1 282 ? -1.785 5.955 14.981 1.00 96.06 282 TYR A N 1
ATOM 2087 C CA . TYR A 1 282 ? -1.506 5.822 16.404 1.00 96.06 282 TYR A CA 1
ATOM 2088 C C . TYR A 1 282 ? -1.580 4.362 16.827 1.00 96.06 282 TYR A C 1
ATOM 2090 O O . TYR A 1 282 ? -2.469 3.633 16.390 1.00 96.06 282 TYR A O 1
ATOM 2098 N N . ARG A 1 283 ? -0.683 3.960 17.732 1.00 95.38 283 ARG A N 1
ATOM 2099 C CA . ARG A 1 283 ? -0.772 2.692 18.459 1.00 95.38 283 ARG A CA 1
ATOM 2100 C C . ARG A 1 283 ? -1.256 2.968 19.877 1.00 95.38 283 ARG A C 1
ATOM 2102 O O . ARG A 1 283 ? -0.580 3.670 20.626 1.00 95.38 283 ARG A O 1
ATOM 2109 N N . VAL A 1 284 ? -2.399 2.401 20.237 1.00 92.50 284 VAL A N 1
ATOM 2110 C CA . VAL A 1 284 ? -3.026 2.536 21.552 1.00 92.50 284 VAL A CA 1
ATOM 2111 C C . VAL A 1 284 ? -2.889 1.211 22.309 1.00 92.50 284 VAL A C 1
ATOM 2113 O O . VAL A 1 284 ? -3.263 0.165 21.767 1.00 92.50 284 VAL A O 1
ATOM 2116 N N . PRO A 1 285 ? -2.348 1.224 23.537 1.00 81.44 285 PRO A N 1
ATOM 2117 C CA . PRO A 1 285 ? -2.229 0.019 24.351 1.00 81.44 285 PRO A CA 1
ATOM 2118 C C . PRO A 1 285 ? -3.584 -0.610 24.733 1.00 81.44 285 PRO A C 1
ATOM 2120 O O . PRO A 1 285 ? -4.662 0.030 24.622 1.00 81.44 285 PRO A O 1
#

Sequence (285 aa):
MTDRVRWMLAPDSSALLVMDDPAAVENDAIPNGLLFATERTGRVFRMDSVWSAAPSPDWRRLAIGRAVVLSGGESQSIAAERWQAPAARLRMIAGAEPALAAESLRAHAFPVSGMAVVEGAAVALVADVAGGVPAAPTEFVALDGWSVRWSCDGADLLIGSRPASVQDDAPSASERRVSTRGADTTSAPVPAAPQWTDGPTLDISARVALPTPRPLPVRGRVIEQRDGRIVVRERAGSRPEVVRDVGPGLALAATRGGHFILAIVPRSDRRPHESSERAIVYRVP

Foldseek 3Di:
DKWWKKKDAQPQLQKIKIWTHDQDDPQFAFFIKIWIAGNLQRDIDTDTRWLEWDAFNVNQKIKTWHKDKDFPVPDPEDDLVVLQVVLVVVCVQQNDDPCSDSVNQVVQWDGRDPPGHMIMWTKIWMFRPNDPDNGRHTQAIDTAANDWFAFNNRQKIWGAGDAPDNGRPGGGPDIDIDGSVPDDGDPGHTDDDDDMDIDWMFDLVDDTPDPDADWDDAVQWIWGDDPQWTWIWGDDDPDPIDIDTQGGFGFDDAGRRRQKTWGKHADPPDDSHDGRIDIDITGDD

pLDDT: mean 87.06, std 9.61, range [49.28, 97.0]

Secondary structure (DSSP, 8-state):
-EEEEEEEE-TTS-EEEEEEEEEPGGG---PEEEEEEETTTTEEEEEEEEEEEEE-TTSSEEEEEEEEEEE-TTSSS--GGGGHHHHHHHHHHH-S-TT--HHHHHHT-EE--SSS-EEEEEEEEEEESSSSSSS--EEEEEEB-SEEEE-TTSSEEEEE-SBSSSSTTPPBS-EEEEETTSSPPP-PPPPPPP-PEEEEEEESSS---PPPP--EEETTEEEEEETTEEEEEE--TTSPPEEEEEEESEEEEE-TTSSEEEEEEE-TT--TTS-SEEEEEEE--

Radius of gyration: 20.24 Å; chains: 1; bounding box: 43×50×60 Å